Protein AF-A0A7V8ZTM9-F1 (afdb_monomer)

Nearest PDB structures (foldseek):
  4r7s-assembly1_A  TM=4.391E-01  e=1.180E-04  Parabacteroides merdae ATCC 43184
  8qoy-assembly1_A  TM=4.692E-01  e=1.522E-03  Actinobacillus pleuropneumoniae
  7bev-assembly1_A  TM=6.777E-01  e=1.399E-01  Homo sapiens
  8qcb-assembly1_B  TM=3.755E-01  e=2.961E-02  Saccharomyces cerevisiae
  2c0l-assembly1_A  TM=3.534E-01  e=8.860E-02  Homo sapiens

pLDDT: mean 86.23, std 15.86, range [45.47, 98.56]

Foldseek 3Di:
DDDDDPPPVVVVVVVVVVVVVVVVVVVLVVLLVQLVVLQVVLVVCVVVVVLVSSLVSLVVSCVSPNDDLVSLVVSLVSCVSVPLVVSLVSLVVCLVVLSDDLVSLVSNLVSQVVVVQLLSNLVSVVSNCVNDPCSDQCLVVLLVSLVSCVVVVVLVSSLVSLVPRDPVVCVVPLVSVLSNLVSVPVPDQLLVCLVVLVVSCVVVVPPVVSLQSSCVSCVNNVNNVVSVVSCVVCCDDPNVVVVVD

Solvent-accessible surface area (backbone atoms only — not comparable to full-atom values): 13375 Å² total; per-residue (Å²): 143,89,85,84,85,77,66,66,69,64,55,58,60,56,55,57,59,56,60,59,55,56,60,56,56,63,54,51,61,49,47,58,52,49,20,52,51,29,42,53,52,14,51,56,29,41,77,69,69,38,28,61,60,13,36,53,26,38,52,55,16,36,73,67,44,80,63,54,64,71,54,48,50,53,46,38,59,37,24,50,71,50,37,61,71,60,22,46,55,48,40,56,49,31,51,74,72,71,60,51,52,75,66,51,37,55,50,35,32,55,54,25,55,73,68,72,43,36,67,52,27,52,52,37,46,52,54,35,47,73,74,39,75,79,79,63,88,51,48,63,64,42,50,51,27,19,52,51,26,44,77,72,68,36,47,68,62,16,47,59,39,49,74,72,37,52,68,73,68,39,72,77,35,67,71,55,48,53,51,52,49,52,39,44,59,76,71,49,63,40,63,77,43,43,69,55,41,50,57,48,39,70,75,43,79,79,49,61,70,60,41,52,51,36,27,56,23,21,45,73,49,74,40,47,67,60,16,51,62,64,43,48,65,52,74,51,60,76,58,35,67,62,74,76,109

Mean predicted aligned error: 8.52 Å

Radius of gyration: 31.68 Å; Cα contacts (8 Å, |Δi|>4): 225; chains: 1; bounding box: 119×29×70 Å

Sequence (245 aa):
MTANLLRPALRTCLLLVAATGAVASAQSLNVDQRAEALLGLGRVARDRGQWSDAAARFVESERLRPFGVTQREEHFWIVARADRARARTLAASLARDGVASPDVYRQWVALAEATGDPREVVAALDAAEGAVPGLGDWSRTRAAAALDLERAGETRAAMTAWQKVPSTAMATEPAWQASRLRLAVAMSSRAELAAELDRFSERFPTDDAMRMLAVEAWADSGDPRRGMTRLAPLLHGQARAAHLR

Structure (mmCIF, N/CA/C/O backbone):
data_AF-A0A7V8ZTM9-F1
#
_entry.id   AF-A0A7V8ZTM9-F1
#
loop_
_atom_site.group_PDB
_atom_site.id
_atom_site.type_symbol
_atom_site.label_atom_id
_atom_site.label_alt_id
_atom_site.label_comp_id
_atom_site.label_asym_id
_atom_site.label_entity_id
_atom_site.label_seq_id
_atom_site.pdbx_PDB_ins_code
_atom_site.Cartn_x
_atom_site.Cartn_y
_atom_site.Cartn_z
_atom_site.occupancy
_atom_site.B_iso_or_equiv
_atom_site.auth_seq_id
_atom_site.auth_comp_id
_atom_site.auth_asym_id
_atom_site.auth_atom_id
_atom_site.pdbx_PDB_model_num
ATOM 1 N N . MET A 1 1 ? 83.041 4.114 -14.355 1.00 45.47 1 MET A N 1
ATOM 2 C CA . MET A 1 1 ? 82.312 3.869 -15.623 1.00 45.47 1 MET A CA 1
ATOM 3 C C . MET A 1 1 ? 81.189 2.856 -15.3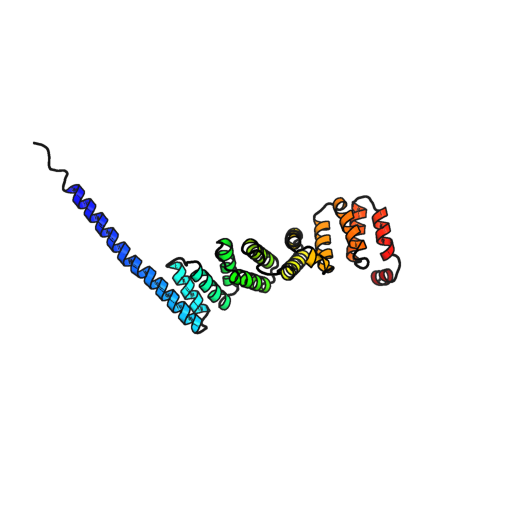89 1.00 45.47 1 MET A C 1
ATOM 5 O O . MET A 1 1 ? 81.275 1.727 -15.845 1.00 45.47 1 MET A O 1
ATOM 9 N N . THR A 1 2 ? 80.140 3.236 -14.656 1.00 52.81 2 THR A N 1
ATOM 10 C CA . THR A 1 2 ? 79.010 2.353 -14.299 1.00 52.81 2 THR A CA 1
ATOM 11 C C . THR A 1 2 ? 77.725 3.177 -14.226 1.00 52.81 2 THR A C 1
ATOM 13 O O . THR A 1 2 ? 77.209 3.476 -13.159 1.00 52.81 2 THR A O 1
ATOM 16 N N . ALA A 1 3 ? 77.223 3.608 -15.380 1.00 54.59 3 ALA A N 1
ATOM 17 C CA . ALA A 1 3 ? 75.905 4.225 -15.502 1.00 54.59 3 ALA A CA 1
ATOM 18 C C . ALA A 1 3 ? 75.454 4.099 -16.960 1.00 54.59 3 ALA A C 1
ATOM 20 O O . ALA A 1 3 ? 76.016 4.808 -17.786 1.00 54.59 3 ALA A O 1
ATOM 21 N N . ASN A 1 4 ? 74.527 3.173 -17.282 1.00 53.81 4 ASN A N 1
ATOM 22 C CA . ASN A 1 4 ? 73.587 3.293 -18.426 1.00 53.81 4 ASN A CA 1
ATOM 23 C C . ASN A 1 4 ? 72.683 2.075 -18.746 1.00 53.81 4 ASN A C 1
ATOM 25 O O . ASN A 1 4 ? 72.040 2.080 -19.791 1.00 53.81 4 ASN A O 1
ATOM 29 N N . LEU A 1 5 ? 72.536 1.054 -17.891 1.00 51.19 5 LEU A N 1
ATOM 30 C CA . LEU A 1 5 ? 71.741 -0.142 -18.259 1.00 51.19 5 LEU A CA 1
ATOM 31 C C . LEU A 1 5 ? 70.293 -0.198 -17.722 1.00 51.19 5 LEU A C 1
ATOM 33 O O . LEU A 1 5 ? 69.570 -1.134 -18.037 1.00 51.19 5 LEU A O 1
ATOM 37 N N . LEU A 1 6 ? 69.813 0.811 -16.983 1.00 50.50 6 LEU A N 1
ATOM 38 C CA . LEU A 1 6 ? 68.477 0.791 -16.345 1.00 50.50 6 LEU A CA 1
ATOM 39 C C . LEU A 1 6 ? 67.341 1.473 -17.138 1.00 50.50 6 LEU A C 1
ATOM 41 O O . LEU A 1 6 ? 66.193 1.456 -16.705 1.00 50.50 6 LEU A O 1
ATOM 45 N N . ARG A 1 7 ? 67.616 2.068 -18.306 1.00 52.22 7 ARG A N 1
ATOM 46 C CA . ARG A 1 7 ? 66.611 2.834 -19.077 1.00 52.22 7 ARG A CA 1
ATOM 47 C C . ARG A 1 7 ? 65.678 2.045 -20.024 1.00 52.22 7 ARG A C 1
ATOM 49 O O . ARG A 1 7 ? 64.583 2.557 -20.257 1.00 52.22 7 ARG A O 1
ATOM 56 N N . PRO A 1 8 ? 66.004 0.854 -20.572 1.00 50.72 8 PRO A N 1
ATOM 57 C CA . PRO A 1 8 ? 65.112 0.212 -21.546 1.00 50.72 8 PRO A CA 1
ATOM 58 C C . PRO A 1 8 ? 63.966 -0.586 -20.901 1.00 50.72 8 PRO A C 1
ATOM 60 O O . PRO A 1 8 ? 62.879 -0.635 -21.468 1.00 50.72 8 PRO A O 1
ATOM 63 N N . ALA A 1 9 ? 64.152 -1.138 -19.696 1.00 49.12 9 ALA A N 1
ATOM 64 C CA . ALA A 1 9 ? 63.132 -1.966 -19.038 1.00 49.12 9 ALA A CA 1
ATOM 65 C C . ALA A 1 9 ? 61.900 -1.163 -18.564 1.00 49.12 9 ALA A C 1
ATOM 67 O O . ALA A 1 9 ? 60.776 -1.654 -18.613 1.00 49.12 9 ALA A O 1
ATOM 68 N N . LEU A 1 10 ? 62.088 0.105 -18.180 1.00 49.03 10 LEU A N 1
ATOM 69 C CA . LEU A 1 10 ? 61.004 0.990 -17.729 1.00 49.03 10 LEU A CA 1
ATOM 70 C C . LEU A 1 10 ? 60.131 1.528 -18.878 1.00 49.03 10 LEU A C 1
ATOM 72 O O . LEU A 1 10 ? 58.964 1.839 -18.659 1.00 49.03 10 LEU A O 1
ATOM 76 N N . ARG A 1 11 ? 60.651 1.597 -20.114 1.00 50.56 11 ARG A N 1
ATOM 77 C CA . ARG A 1 11 ? 59.871 2.025 -21.293 1.00 50.56 11 ARG A CA 1
ATOM 78 C C . ARG A 1 11 ? 58.949 0.927 -21.825 1.00 50.56 11 ARG A C 1
ATOM 80 O O . ARG A 1 11 ? 57.849 1.236 -22.274 1.00 50.56 11 ARG A O 1
ATOM 87 N N . THR A 1 12 ? 59.357 -0.336 -21.733 1.00 49.84 12 THR A N 1
ATOM 88 C CA . THR A 1 12 ? 58.556 -1.463 -22.235 1.00 49.84 12 THR A CA 1
ATOM 89 C C . THR A 1 12 ? 57.341 -1.754 -21.347 1.00 49.84 12 THR A C 1
ATOM 91 O O . THR A 1 12 ? 56.266 -2.034 -21.871 1.00 49.84 12 THR A O 1
ATOM 94 N N . CYS A 1 13 ? 57.444 -1.582 -20.022 1.00 48.81 13 CYS A N 1
ATOM 95 C CA . CYS A 1 13 ? 56.279 -1.699 -19.130 1.00 48.81 13 CYS A CA 1
ATOM 96 C C . CYS A 1 13 ? 55.247 -0.573 -19.326 1.00 48.81 13 CYS A C 1
ATOM 98 O O . CYS A 1 13 ? 54.055 -0.800 -19.140 1.00 48.81 13 CYS A O 1
ATOM 100 N N . LEU A 1 14 ? 55.669 0.625 -19.746 1.00 48.12 14 LEU A N 1
ATOM 101 C CA . LEU A 1 14 ? 54.771 1.774 -19.927 1.00 48.12 14 LEU A CA 1
ATOM 102 C C . LEU A 1 14 ? 53.947 1.693 -21.228 1.00 48.12 14 LEU A C 1
ATOM 104 O O . LEU A 1 14 ? 52.827 2.194 -21.279 1.00 48.12 14 LEU A O 1
ATOM 108 N N . LEU A 1 15 ? 54.454 1.001 -22.254 1.00 50.16 15 LEU A N 1
ATOM 109 C CA . LEU A 1 15 ? 53.723 0.753 -23.505 1.00 50.16 15 LEU A CA 1
ATOM 110 C C . LEU A 1 15 ? 52.672 -0.362 -23.379 1.00 50.16 15 LEU A C 1
ATOM 112 O O . LEU A 1 15 ? 51.645 -0.301 -24.054 1.00 50.16 15 LEU A O 1
ATOM 116 N N . LEU A 1 16 ? 52.872 -1.341 -22.488 1.00 47.78 16 LEU A N 1
ATOM 117 C CA . LEU A 1 16 ? 51.900 -2.424 -22.292 1.00 47.78 16 LEU A CA 1
ATOM 118 C C . LEU A 1 16 ? 50.629 -1.952 -21.558 1.00 47.78 16 LEU A C 1
ATOM 120 O O . LEU A 1 16 ? 49.535 -2.410 -21.873 1.00 47.78 16 LEU A O 1
ATOM 124 N N . VAL A 1 17 ? 50.754 -0.987 -20.638 1.00 52.38 17 VAL A N 1
ATOM 125 C CA . VAL A 1 17 ? 49.611 -0.404 -19.905 1.00 52.38 17 VAL A CA 1
ATOM 126 C C . VAL A 1 17 ? 48.753 0.503 -20.804 1.00 52.38 17 VAL A C 1
ATOM 128 O O . VAL A 1 17 ? 47.536 0.576 -20.634 1.00 52.38 17 VAL A O 1
ATOM 131 N N . ALA A 1 18 ? 49.351 1.146 -21.813 1.00 50.03 18 ALA A N 1
ATOM 132 C CA . ALA A 1 18 ? 48.619 1.994 -22.757 1.00 50.03 18 ALA A CA 1
ATOM 133 C C . ALA A 1 18 ? 47.752 1.187 -23.747 1.00 50.03 18 ALA A C 1
ATOM 135 O O . ALA A 1 18 ? 46.676 1.642 -24.138 1.00 50.03 18 ALA A O 1
ATOM 136 N N . ALA A 1 19 ? 48.170 -0.029 -24.118 1.00 49.72 19 ALA A N 1
ATOM 137 C CA . ALA A 1 19 ? 47.429 -0.875 -25.057 1.00 49.72 19 ALA A CA 1
ATOM 138 C C . ALA A 1 19 ? 46.178 -1.528 -24.433 1.00 49.72 19 ALA A C 1
ATOM 140 O O . ALA A 1 19 ? 45.176 -1.720 -25.121 1.00 49.72 19 ALA A O 1
ATOM 141 N N . THR A 1 20 ? 46.184 -1.811 -23.126 1.00 53.53 20 THR A N 1
ATOM 142 C CA . THR A 1 20 ? 45.006 -2.350 -22.420 1.00 53.53 20 THR A CA 1
ATOM 143 C C . THR A 1 20 ? 43.914 -1.306 -22.174 1.00 53.53 20 THR A C 1
ATOM 145 O O . THR A 1 20 ? 42.740 -1.660 -22.104 1.00 53.53 20 THR A O 1
ATOM 148 N N . GLY A 1 21 ? 44.266 -0.017 -22.098 1.00 52.97 21 GLY A N 1
ATOM 149 C CA . GLY A 1 21 ? 43.289 1.063 -21.921 1.00 52.97 21 GLY A CA 1
ATOM 150 C C . GLY A 1 21 ? 42.394 1.288 -23.146 1.00 52.97 21 GLY A C 1
ATOM 151 O O . GLY A 1 21 ? 41.191 1.478 -23.000 1.00 52.97 21 GLY A O 1
ATOM 152 N N . ALA A 1 22 ? 42.949 1.198 -24.360 1.00 54.94 22 ALA A N 1
ATOM 153 C CA . ALA A 1 22 ? 42.219 1.510 -25.593 1.00 54.94 22 ALA A CA 1
ATOM 154 C C . ALA A 1 22 ? 41.157 0.459 -25.980 1.00 54.94 22 ALA A C 1
ATOM 156 O O . ALA A 1 22 ? 40.124 0.804 -26.554 1.00 54.94 22 ALA A O 1
ATOM 157 N N . VAL A 1 23 ? 41.372 -0.819 -25.644 1.00 56.75 23 VAL A N 1
ATOM 158 C CA . VAL A 1 23 ? 40.419 -1.900 -25.971 1.00 56.75 23 VAL A CA 1
ATOM 159 C C . VAL A 1 23 ? 39.186 -1.856 -25.060 1.00 56.75 23 VAL A C 1
ATOM 161 O O . VAL A 1 23 ? 38.074 -2.113 -25.523 1.00 56.75 23 VAL A O 1
ATOM 164 N N . ALA A 1 24 ? 39.346 -1.450 -23.796 1.00 57.69 24 ALA A N 1
ATOM 165 C CA . ALA A 1 24 ? 38.221 -1.262 -22.881 1.00 57.69 24 ALA A CA 1
ATOM 166 C C . ALA A 1 24 ? 37.294 -0.112 -23.332 1.00 57.69 24 ALA A C 1
ATOM 168 O O . ALA A 1 24 ? 36.072 -0.239 -23.260 1.00 57.69 24 ALA A O 1
ATOM 169 N N . SER A 1 25 ? 37.856 0.977 -23.873 1.00 57.09 25 SER A N 1
ATOM 170 C CA . SER A 1 25 ? 37.087 2.142 -24.341 1.00 57.09 25 SER A CA 1
ATOM 171 C C . SER A 1 25 ? 36.276 1.883 -25.620 1.00 57.09 25 SER A C 1
ATOM 173 O O . SER A 1 25 ? 35.221 2.482 -25.811 1.00 57.09 25 SER A O 1
ATOM 175 N N . ALA A 1 26 ? 36.730 0.984 -26.499 1.00 58.72 26 ALA A N 1
ATOM 176 C CA . ALA A 1 26 ? 35.992 0.639 -27.718 1.00 58.72 26 ALA A CA 1
ATOM 177 C C . ALA A 1 26 ? 34.771 -0.260 -27.439 1.00 58.72 26 ALA A C 1
ATOM 179 O O . ALA A 1 26 ? 33.774 -0.189 -28.156 1.00 58.72 26 ALA A O 1
ATOM 180 N N . GLN A 1 27 ? 34.822 -1.088 -26.389 1.00 61.62 27 GLN A N 1
ATOM 181 C CA . GLN A 1 27 ? 33.696 -1.938 -25.991 1.00 61.62 27 GLN A CA 1
ATOM 182 C C . GLN A 1 27 ? 32.635 -1.175 -25.187 1.00 61.62 27 GLN A C 1
ATOM 184 O O . GLN A 1 27 ? 31.444 -1.425 -25.379 1.00 61.62 27 GLN A O 1
ATOM 189 N N . SER A 1 28 ? 33.030 -0.219 -24.337 1.00 60.59 28 SER A N 1
ATOM 190 C CA . SER A 1 28 ? 32.077 0.575 -23.547 1.00 60.59 28 SER A CA 1
ATOM 191 C C . SER A 1 28 ? 31.190 1.470 -24.418 1.00 60.59 28 SER A C 1
ATOM 193 O O . SER A 1 28 ? 29.989 1.554 -24.173 1.00 60.59 28 SER A O 1
ATOM 195 N N . LEU A 1 29 ? 31.736 2.041 -25.501 1.00 61.94 29 LEU A N 1
ATOM 196 C CA . LEU A 1 29 ? 30.970 2.841 -26.467 1.00 61.94 29 LEU A CA 1
ATOM 197 C C . LEU A 1 29 ? 29.817 2.059 -27.125 1.00 61.94 29 LEU A C 1
ATOM 199 O O . LEU A 1 29 ? 28.824 2.664 -27.519 1.00 61.94 29 LEU A O 1
ATOM 203 N N . ASN A 1 30 ? 29.903 0.726 -27.202 1.00 86.88 30 ASN A N 1
ATOM 204 C CA . ASN A 1 30 ? 28.838 -0.120 -27.751 1.00 86.88 30 ASN A CA 1
ATOM 205 C C . ASN A 1 30 ? 27.719 -0.383 -26.724 1.00 86.88 30 ASN A C 1
ATOM 207 O O . ASN A 1 30 ? 26.541 -0.393 -27.074 1.00 86.88 30 ASN A O 1
ATOM 211 N N . VAL A 1 31 ? 28.059 -0.551 -25.441 1.00 91.44 31 VAL A N 1
ATOM 212 C CA . VAL A 1 31 ? 27.069 -0.869 -24.397 1.00 91.44 31 VAL A CA 1
ATOM 213 C C . VAL A 1 31 ? 26.098 0.290 -24.179 1.00 91.44 31 VAL A C 1
ATOM 215 O O . VAL A 1 31 ? 24.887 0.06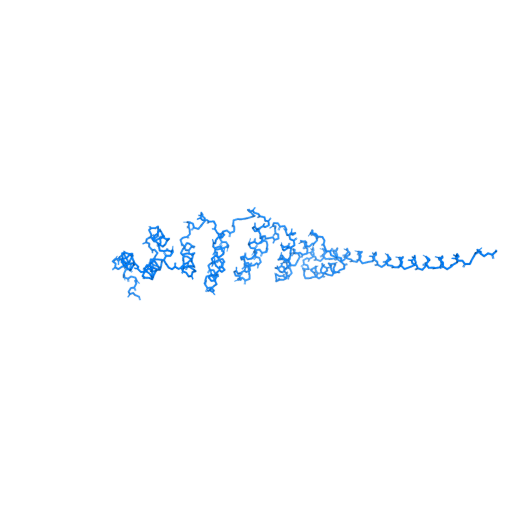3 -24.174 1.00 91.44 31 VAL A O 1
ATOM 218 N N . ASP A 1 32 ? 26.601 1.522 -24.083 1.00 92.00 32 ASP A N 1
ATOM 219 C CA . ASP A 1 32 ? 25.754 2.706 -23.892 1.00 92.00 32 ASP A CA 1
ATOM 220 C C . ASP A 1 32 ? 24.844 2.960 -25.100 1.00 92.00 32 ASP A C 1
ATOM 222 O O . ASP A 1 32 ? 23.646 3.196 -24.942 1.00 92.00 32 ASP A O 1
ATOM 226 N N . GLN A 1 33 ? 25.381 2.835 -26.319 1.00 92.75 33 GLN A N 1
ATOM 227 C CA . GLN A 1 33 ? 24.595 2.951 -27.551 1.00 92.75 33 GLN A CA 1
ATOM 228 C C . GLN A 1 33 ? 23.513 1.872 -27.636 1.00 92.75 33 GLN A C 1
ATOM 230 O O . GLN A 1 33 ? 22.379 2.154 -28.026 1.00 92.75 33 GLN A O 1
ATOM 235 N N . ARG A 1 34 ? 23.835 0.635 -27.240 1.00 94.62 34 ARG A N 1
ATOM 236 C CA . ARG A 1 34 ? 22.872 -0.467 -27.199 1.00 94.62 34 ARG A CA 1
ATOM 237 C C . ARG A 1 34 ? 21.781 -0.223 -26.158 1.00 94.62 34 ARG A C 1
ATOM 239 O O . ARG A 1 34 ? 20.618 -0.487 -26.459 1.00 94.62 34 ARG A O 1
ATOM 246 N N . ALA A 1 35 ? 22.127 0.275 -24.971 1.00 96.12 35 ALA A N 1
ATOM 247 C CA . ALA A 1 35 ? 21.152 0.633 -23.943 1.00 96.12 35 ALA A CA 1
ATOM 248 C C . ALA A 1 35 ? 20.194 1.726 -24.453 1.00 96.12 35 ALA A C 1
ATOM 250 O O . ALA A 1 35 ? 18.981 1.536 -24.428 1.00 96.12 35 ALA A O 1
ATOM 251 N N . GLU A 1 36 ? 20.716 2.814 -25.028 1.00 95.69 36 GLU A N 1
ATOM 252 C CA . GLU A 1 36 ? 19.887 3.879 -25.619 1.00 95.69 36 GLU A CA 1
ATOM 253 C C . GLU A 1 36 ? 18.996 3.374 -26.763 1.00 95.69 36 GLU A C 1
ATOM 255 O O . GLU A 1 36 ? 17.810 3.705 -26.830 1.00 95.69 36 GLU A O 1
ATOM 260 N N . ALA A 1 37 ? 19.524 2.517 -27.641 1.00 95.44 37 ALA A N 1
ATOM 261 C CA . ALA A 1 37 ? 18.737 1.916 -28.714 1.00 95.44 37 ALA A CA 1
ATOM 262 C C . ALA A 1 37 ? 17.595 1.041 -28.168 1.00 95.44 37 ALA A C 1
ATOM 264 O O . ALA A 1 37 ? 16.473 1.099 -28.673 1.00 95.44 37 ALA A O 1
ATOM 265 N N . LEU A 1 38 ? 17.848 0.250 -27.120 1.00 97.38 38 LEU A N 1
ATOM 266 C CA . LEU A 1 38 ? 16.819 -0.553 -26.455 1.00 97.38 38 LEU A CA 1
ATOM 267 C C . LEU A 1 38 ? 15.753 0.321 -25.795 1.00 97.38 38 LEU A C 1
ATOM 269 O O . LEU A 1 38 ? 14.568 0.026 -25.949 1.00 97.38 38 LEU A O 1
ATOM 273 N N . LEU A 1 39 ? 16.154 1.405 -25.130 1.00 98.00 39 LEU A N 1
ATOM 274 C CA . LEU A 1 39 ? 15.235 2.377 -24.542 1.00 98.00 39 LEU A CA 1
ATOM 275 C C . LEU A 1 39 ? 14.332 3.004 -25.616 1.00 98.00 39 LEU A C 1
ATOM 277 O O . LEU A 1 39 ? 13.108 3.027 -25.470 1.00 98.00 39 LEU A O 1
ATOM 281 N N . GLY A 1 40 ? 14.916 3.439 -26.737 1.00 97.38 40 GLY A N 1
ATOM 282 C CA . GLY A 1 40 ? 14.175 3.962 -27.887 1.00 97.38 40 GLY A CA 1
ATOM 283 C C . GLY A 1 40 ? 13.193 2.943 -28.473 1.00 97.38 40 GLY A C 1
ATOM 284 O O . GLY A 1 40 ? 12.027 3.264 -28.700 1.00 97.38 40 GLY A O 1
ATOM 285 N N . LEU A 1 41 ? 13.620 1.689 -28.651 1.00 97.56 41 LEU A N 1
ATOM 286 C CA . LEU A 1 41 ? 12.745 0.610 -29.123 1.00 97.56 41 LEU A CA 1
ATOM 287 C C . LEU A 1 41 ? 11.621 0.296 -28.127 1.00 97.56 41 LEU A C 1
ATOM 289 O O . LEU A 1 41 ? 10.499 0.022 -28.550 1.00 97.56 41 LEU A O 1
ATOM 293 N N . GLY A 1 42 ? 11.891 0.375 -26.822 1.00 97.88 42 GLY A N 1
ATOM 294 C CA . GLY A 1 42 ? 10.876 0.245 -25.779 1.00 97.88 42 GLY A CA 1
ATOM 295 C C . GLY A 1 42 ? 9.803 1.332 -25.874 1.00 97.88 42 GLY A C 1
ATOM 296 O O . GLY A 1 42 ? 8.615 1.025 -25.795 1.00 97.88 42 GLY A O 1
ATOM 297 N N . ARG A 1 43 ? 10.197 2.587 -26.127 1.00 98.38 43 ARG A N 1
ATOM 298 C CA . ARG A 1 43 ? 9.261 3.705 -26.354 1.00 98.38 43 ARG A CA 1
ATOM 299 C C . ARG A 1 43 ? 8.413 3.507 -27.609 1.00 98.38 43 ARG A C 1
ATOM 301 O O . ARG A 1 43 ? 7.203 3.673 -27.547 1.00 98.38 43 ARG A O 1
ATOM 308 N N . VAL A 1 44 ? 9.010 3.055 -28.712 1.00 98.12 44 VAL A N 1
ATOM 309 C CA . VAL A 1 44 ? 8.254 2.726 -29.936 1.00 98.12 44 VAL A CA 1
ATOM 310 C C . VAL A 1 44 ? 7.244 1.598 -29.686 1.00 98.12 44 VAL A C 1
ATOM 312 O O . VAL A 1 44 ? 6.111 1.678 -30.154 1.00 98.12 44 VAL A O 1
ATOM 315 N N . ALA A 1 45 ? 7.619 0.554 -28.937 1.00 97.88 45 ALA A N 1
ATOM 316 C CA . ALA A 1 45 ? 6.699 -0.522 -28.562 1.00 97.88 45 ALA A CA 1
ATOM 317 C C . ALA A 1 45 ? 5.555 -0.010 -27.666 1.00 97.88 45 ALA A C 1
ATOM 319 O O . ALA A 1 45 ? 4.393 -0.349 -27.893 1.00 97.88 45 ALA A O 1
ATOM 320 N N . ARG A 1 46 ? 5.863 0.867 -26.701 1.00 98.25 46 ARG A N 1
ATOM 321 C CA . ARG A 1 46 ? 4.875 1.545 -25.848 1.00 98.25 46 ARG A CA 1
ATOM 322 C C . ARG A 1 46 ? 3.862 2.328 -26.679 1.00 98.25 46 ARG A C 1
ATOM 324 O O . ARG A 1 46 ? 2.663 2.161 -26.483 1.00 98.25 46 ARG A O 1
ATOM 331 N N . ASP A 1 47 ? 4.333 3.140 -27.620 1.00 98.06 47 ASP A N 1
ATOM 332 C CA . ASP A 1 47 ? 3.475 3.984 -28.457 1.00 98.06 47 ASP A CA 1
ATOM 333 C C . ASP A 1 47 ? 2.568 3.145 -29.382 1.00 98.06 47 ASP A C 1
ATOM 335 O O . ASP A 1 47 ? 1.497 3.591 -29.786 1.00 98.06 47 ASP A O 1
ATOM 339 N N . ARG A 1 48 ? 2.951 1.889 -29.656 1.00 98.06 48 ARG A N 1
ATOM 340 C CA . ARG A 1 48 ? 2.130 0.881 -30.352 1.00 98.06 48 ARG A CA 1
ATOM 341 C C . ARG A 1 48 ?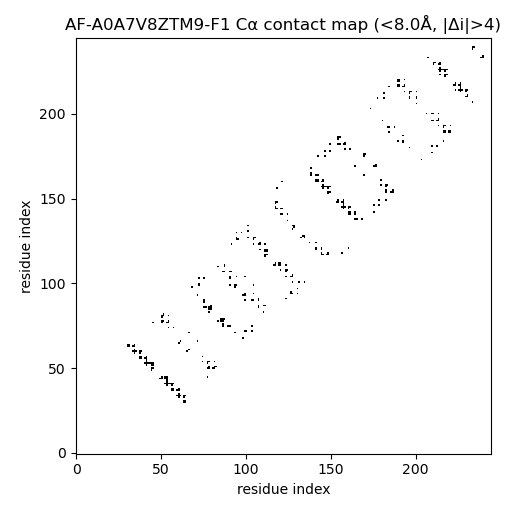 1.203 0.080 -29.427 1.00 98.06 48 ARG A C 1
ATOM 343 O O . ARG A 1 48 ? 0.520 -0.825 -29.898 1.00 98.06 48 ARG A O 1
ATOM 350 N N . GLY A 1 49 ? 1.195 0.355 -28.123 1.00 97.88 49 GLY A N 1
ATOM 351 C CA . GLY A 1 49 ? 0.423 -0.391 -27.124 1.00 97.88 49 GLY A CA 1
ATOM 352 C C . GLY A 1 49 ? 0.969 -1.789 -26.809 1.00 97.88 49 GLY A C 1
ATOM 353 O O . GLY A 1 49 ? 0.284 -2.587 -26.172 1.00 97.88 49 GLY A O 1
ATOM 354 N N . GLN A 1 50 ? 2.195 -2.108 -27.231 1.00 98.25 50 GLN A N 1
ATOM 355 C CA . GLN A 1 50 ? 2.854 -3.396 -26.992 1.00 98.25 50 GLN A CA 1
ATOM 356 C C . GLN A 1 50 ? 3.554 -3.380 -25.625 1.00 98.25 50 GLN A C 1
ATOM 358 O O . GLN A 1 50 ? 4.781 -3.366 -25.526 1.00 98.25 50 GLN A O 1
ATOM 363 N N . TRP A 1 51 ? 2.765 -3.330 -24.548 1.00 98.25 51 TRP A N 1
ATOM 364 C CA . TRP A 1 51 ? 3.264 -3.068 -23.190 1.00 98.25 51 TRP A CA 1
ATOM 365 C C . TRP A 1 51 ? 4.265 -4.114 -22.684 1.00 98.25 51 TRP A C 1
ATOM 367 O O . TRP A 1 51 ? 5.276 -3.747 -22.087 1.00 98.25 51 TRP A O 1
ATOM 377 N N . SER A 1 52 ? 4.028 -5.401 -22.948 1.00 98.19 52 SER A N 1
ATOM 378 C CA . SER A 1 52 ? 4.940 -6.481 -22.543 1.00 98.19 52 SER A CA 1
ATOM 379 C C . SER A 1 52 ? 6.296 -6.386 -23.251 1.00 98.19 52 SER A C 1
ATOM 381 O O . SER A 1 52 ? 7.335 -6.517 -22.603 1.00 98.19 52 SER A O 1
ATOM 383 N N . ASP A 1 53 ? 6.297 -6.081 -24.552 1.00 97.81 53 ASP A N 1
ATOM 384 C CA . ASP A 1 53 ? 7.527 -5.895 -25.330 1.00 97.81 53 ASP A CA 1
ATOM 385 C C . ASP A 1 53 ? 8.286 -4.649 -24.872 1.00 97.81 53 ASP A C 1
ATOM 387 O O . ASP A 1 53 ? 9.503 -4.695 -24.677 1.00 97.81 53 ASP A O 1
ATOM 391 N N . ALA A 1 54 ? 7.571 -3.543 -24.643 1.00 98.50 54 ALA A N 1
ATOM 392 C CA . ALA A 1 54 ? 8.147 -2.323 -24.095 1.00 98.50 54 ALA A CA 1
ATOM 393 C C . ALA A 1 54 ? 8.839 -2.596 -22.750 1.00 98.50 54 ALA A C 1
ATOM 395 O O . ALA A 1 54 ? 10.007 -2.243 -22.582 1.00 98.50 54 ALA A O 1
ATOM 396 N N . ALA A 1 55 ? 8.165 -3.298 -21.831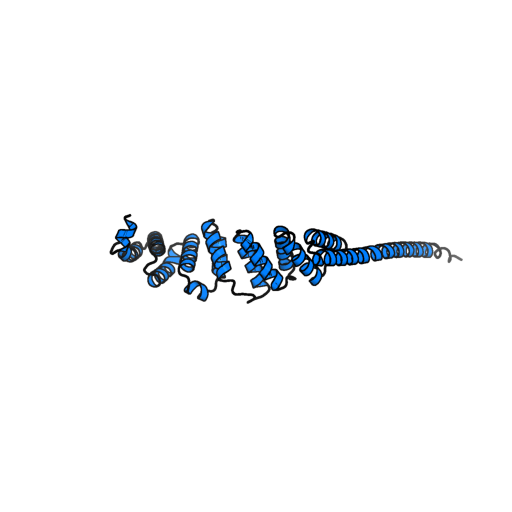 1.00 98.31 55 ALA A N 1
ATOM 397 C CA . ALA A 1 55 ? 8.730 -3.670 -20.537 1.00 98.31 55 ALA A CA 1
ATOM 398 C C . ALA A 1 55 ? 10.006 -4.511 -20.699 1.00 98.31 55 ALA A C 1
ATOM 400 O O . ALA A 1 55 ? 11.026 -4.202 -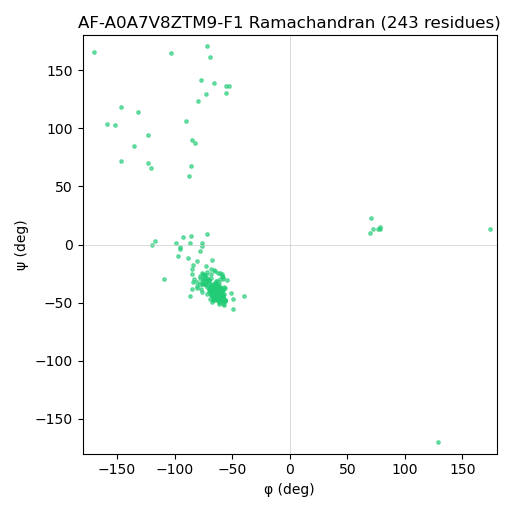20.088 1.00 98.31 55 ALA A O 1
ATOM 401 N N . ALA A 1 56 ? 9.997 -5.528 -21.568 1.00 98.12 56 ALA A N 1
ATOM 402 C CA . ALA A 1 56 ? 11.175 -6.361 -21.816 1.00 98.12 56 ALA A CA 1
ATOM 403 C C . ALA A 1 56 ? 12.383 -5.545 -22.314 1.00 98.12 56 ALA A C 1
ATOM 405 O O . ALA A 1 56 ? 13.514 -5.782 -21.884 1.00 98.12 56 ALA A O 1
ATOM 406 N N . ARG A 1 57 ? 12.158 -4.550 -23.183 1.00 98.31 57 ARG A N 1
ATOM 407 C CA . ARG A 1 57 ? 13.227 -3.668 -23.682 1.00 98.31 57 ARG A CA 1
ATOM 408 C C . ARG A 1 57 ? 13.770 -2.723 -22.616 1.00 98.31 57 ARG A C 1
ATOM 410 O O . ARG A 1 57 ? 14.984 -2.538 -22.564 1.00 98.31 57 ARG A O 1
ATOM 417 N N . PHE A 1 58 ? 12.913 -2.174 -21.757 1.00 98.19 58 PHE A N 1
ATOM 418 C CA . PHE A 1 58 ? 13.356 -1.348 -20.629 1.00 98.19 58 PHE A CA 1
ATOM 419 C C . PHE A 1 58 ? 14.208 -2.154 -19.646 1.00 98.19 58 PHE A C 1
ATOM 421 O O . PHE A 1 58 ? 15.278 -1.698 -19.262 1.00 98.19 58 PHE A O 1
ATOM 428 N N . VAL A 1 59 ? 13.803 -3.382 -19.321 1.00 97.88 59 VAL A N 1
ATOM 429 C CA . VAL A 1 59 ? 14.562 -4.278 -18.432 1.00 97.88 59 VAL A CA 1
ATOM 430 C C . VAL A 1 59 ? 15.943 -4.597 -18.993 1.00 97.88 59 VAL A C 1
ATOM 432 O O . VAL A 1 59 ? 16.936 -4.525 -18.272 1.00 97.88 59 VAL A O 1
ATOM 435 N N . GLU A 1 60 ? 16.025 -4.937 -20.280 1.00 97.56 60 GLU A N 1
ATOM 436 C CA . GLU A 1 60 ? 17.316 -5.215 -20.911 1.00 97.56 60 GLU A CA 1
ATOM 437 C C . GLU A 1 60 ? 18.190 -3.955 -20.978 1.00 97.56 60 GLU A C 1
ATOM 439 O O . GLU A 1 60 ? 19.394 -4.035 -20.750 1.00 97.56 60 GLU A O 1
ATOM 444 N N . SER A 1 61 ? 17.601 -2.782 -21.234 1.00 97.94 61 SER A N 1
ATOM 445 C CA . SER A 1 61 ? 18.336 -1.516 -21.196 1.00 97.94 61 SER A CA 1
ATOM 446 C C . SER A 1 61 ? 18.870 -1.201 -19.795 1.00 97.94 61 SER A C 1
ATOM 448 O O . SER A 1 61 ? 20.029 -0.811 -19.682 1.00 97.94 61 SER A O 1
ATOM 450 N N . GLU A 1 62 ? 18.061 -1.374 -18.747 1.00 97.75 62 GLU A N 1
ATOM 451 C CA . GLU A 1 62 ? 18.450 -1.135 -17.348 1.00 97.75 62 GLU A CA 1
ATOM 452 C C . GLU A 1 62 ? 19.583 -2.071 -16.911 1.00 97.75 62 GLU A C 1
ATOM 454 O O . GLU A 1 62 ? 20.493 -1.668 -16.188 1.00 97.75 62 GLU A O 1
ATOM 459 N N . ARG A 1 63 ? 19.566 -3.318 -17.404 1.00 97.50 63 ARG A N 1
ATOM 460 C CA . ARG A 1 63 ? 20.623 -4.310 -17.165 1.00 97.50 63 ARG A CA 1
ATOM 461 C C . ARG A 1 63 ? 21.966 -3.895 -17.764 1.00 97.50 63 ARG A C 1
ATOM 463 O O . ARG A 1 63 ? 23.002 -4.197 -17.180 1.00 97.50 63 ARG A O 1
ATOM 470 N N . LEU A 1 64 ? 21.954 -3.250 -18.932 1.00 96.31 64 LEU A N 1
ATOM 471 C CA . LEU A 1 64 ? 23.171 -2.754 -19.581 1.00 96.31 64 LEU A CA 1
ATOM 472 C C . LEU A 1 64 ? 23.677 -1.466 -18.935 1.00 96.31 64 LEU A C 1
ATOM 474 O O . LEU A 1 64 ? 24.884 -1.280 -18.802 1.00 96.31 64 LEU A O 1
ATOM 478 N N . ARG A 1 65 ? 22.755 -0.588 -18.539 1.00 96.38 65 ARG A N 1
ATOM 479 C CA . ARG A 1 65 ? 23.066 0.691 -17.916 1.00 96.38 65 ARG A CA 1
ATOM 480 C C . ARG A 1 65 ? 21.978 1.042 -16.900 1.00 96.38 65 ARG A C 1
ATOM 482 O O . ARG A 1 65 ? 20.836 1.254 -17.318 1.00 96.38 65 ARG A O 1
ATOM 489 N N . PRO A 1 66 ? 22.321 1.177 -15.604 1.00 97.00 66 PRO A N 1
ATOM 490 C CA . PRO A 1 66 ? 21.361 1.563 -14.581 1.00 97.00 66 PRO A CA 1
ATOM 491 C C . PRO A 1 66 ? 20.623 2.848 -14.952 1.00 97.00 66 PRO A C 1
ATOM 493 O O . PRO A 1 66 ? 21.218 3.814 -15.435 1.00 97.00 66 PRO A O 1
ATOM 496 N N . PHE A 1 67 ? 19.316 2.850 -14.727 1.00 98.00 67 PHE A N 1
ATOM 497 C CA . PHE A 1 67 ? 18.468 3.986 -15.046 1.00 98.00 67 PHE A CA 1
ATOM 498 C C . PHE A 1 67 ? 18.598 5.118 -14.028 1.00 98.00 67 PHE A C 1
ATOM 500 O O . PHE A 1 67 ? 18.644 4.897 -12.817 1.00 98.00 67 PHE A O 1
ATOM 507 N N . GLY A 1 68 ? 18.572 6.353 -14.537 1.00 97.19 68 GLY A N 1
ATOM 508 C CA . GLY A 1 68 ? 18.308 7.534 -13.716 1.00 97.19 68 GLY A CA 1
ATOM 509 C C . GLY A 1 68 ? 16.838 7.604 -13.284 1.00 97.19 68 GLY A C 1
ATOM 510 O O . GLY A 1 68 ? 15.998 6.861 -13.790 1.00 97.19 68 GLY A O 1
ATOM 511 N N . VAL A 1 69 ? 16.507 8.536 -12.384 1.00 96.88 69 VAL A N 1
ATOM 512 C CA . VAL A 1 69 ? 15.161 8.673 -11.787 1.00 96.88 69 VAL A CA 1
ATOM 513 C C . VAL A 1 69 ? 14.051 8.683 -12.845 1.00 96.88 69 VAL A C 1
ATOM 515 O O . VAL A 1 69 ? 13.192 7.808 -12.836 1.00 96.88 69 VAL A O 1
ATOM 518 N N . THR A 1 70 ? 14.129 9.585 -13.829 1.00 97.69 70 THR A N 1
ATOM 519 C CA . THR A 1 70 ? 13.114 9.720 -14.890 1.00 97.69 70 THR A CA 1
ATOM 520 C C . THR A 1 70 ? 12.909 8.434 -15.694 1.00 97.69 70 THR A C 1
ATOM 522 O O . THR A 1 70 ? 11.783 8.082 -16.033 1.00 97.69 70 THR A O 1
ATOM 525 N N . GLN A 1 71 ? 13.987 7.703 -15.991 1.00 98.19 71 GLN A N 1
ATOM 526 C CA . GLN A 1 71 ? 13.908 6.447 -16.740 1.00 98.19 71 GLN A CA 1
ATOM 527 C C . GLN A 1 71 ? 13.291 5.326 -15.898 1.00 98.19 71 GLN A C 1
ATOM 529 O O . GLN A 1 71 ? 12.529 4.523 -16.433 1.00 98.19 71 GLN A O 1
ATOM 534 N N . ARG A 1 72 ? 13.568 5.274 -14.587 1.00 98.25 72 ARG A N 1
ATOM 535 C CA . ARG A 1 72 ? 12.940 4.286 -13.698 1.00 98.25 72 ARG A CA 1
ATOM 536 C C . ARG A 1 72 ? 11.444 4.549 -13.515 1.00 98.25 72 ARG A C 1
ATOM 538 O O . ARG A 1 72 ? 10.668 3.600 -13.454 1.00 98.25 72 ARG A O 1
ATOM 545 N N . GLU A 1 73 ? 11.020 5.810 -13.484 1.00 98.06 73 GLU A N 1
ATOM 546 C CA . GLU A 1 73 ? 9.593 6.152 -13.474 1.00 98.06 73 GLU A CA 1
ATOM 547 C C . GLU A 1 73 ? 8.907 5.811 -14.798 1.00 98.06 73 GLU A C 1
ATOM 549 O O . GLU A 1 73 ? 7.828 5.221 -14.802 1.00 98.06 73 GLU A O 1
ATOM 554 N N . GLU A 1 74 ? 9.542 6.110 -15.936 1.00 98.38 74 GLU A N 1
ATOM 555 C CA . GLU A 1 74 ? 9.037 5.688 -17.247 1.00 98.38 74 GLU A CA 1
ATOM 556 C C . GLU A 1 74 ? 8.902 4.156 -17.315 1.00 98.38 74 GLU A C 1
ATOM 558 O O . GLU A 1 74 ? 7.865 3.640 -17.744 1.00 98.38 74 GLU A O 1
ATOM 563 N N . HIS A 1 75 ? 9.906 3.427 -16.813 1.00 98.44 75 HIS A N 1
ATOM 564 C CA . HIS A 1 75 ? 9.864 1.972 -16.679 1.00 98.44 75 HIS A CA 1
ATOM 565 C C . HIS A 1 75 ? 8.674 1.526 -15.816 1.00 98.44 75 HIS A C 1
ATOM 567 O O . HIS A 1 75 ? 7.934 0.625 -16.217 1.00 98.44 75 HIS A O 1
ATOM 573 N N . PHE A 1 76 ? 8.433 2.182 -14.676 1.00 98.56 76 PHE A N 1
ATOM 574 C CA . PHE A 1 76 ? 7.287 1.896 -13.815 1.00 98.56 76 PHE A CA 1
ATOM 575 C C . PHE A 1 76 ? 5.955 2.028 -14.551 1.00 98.56 76 PHE A C 1
ATOM 577 O O . PHE A 1 76 ? 5.153 1.096 -14.502 1.00 98.56 76 PHE A O 1
ATOM 584 N N . TRP A 1 77 ? 5.724 3.120 -15.281 1.00 98.56 77 TRP A N 1
ATOM 585 C CA . TRP A 1 77 ? 4.459 3.318 -15.994 1.00 98.56 77 TRP A CA 1
ATOM 586 C C . TRP A 1 77 ? 4.232 2.294 -17.108 1.00 98.56 77 TRP A C 1
ATOM 588 O O . TRP A 1 77 ? 3.097 1.868 -17.334 1.00 98.56 77 TRP A O 1
ATOM 598 N N . ILE A 1 78 ? 5.303 1.852 -17.772 1.00 98.44 78 ILE A N 1
ATOM 599 C CA . ILE A 1 78 ? 5.237 0.773 -18.765 1.00 98.44 78 ILE A CA 1
ATOM 600 C C . ILE A 1 78 ? 4.875 -0.553 -18.087 1.00 98.44 78 ILE A C 1
ATOM 602 O O . ILE A 1 78 ? 3.951 -1.242 -18.526 1.00 98.44 78 ILE A O 1
ATOM 606 N N . VAL A 1 79 ? 5.547 -0.892 -16.984 1.00 98.44 79 VAL A N 1
ATOM 607 C CA . VAL A 1 79 ? 5.281 -2.127 -16.236 1.00 98.44 79 VAL A CA 1
ATOM 608 C C . VAL A 1 79 ? 3.882 -2.108 -15.618 1.00 98.44 79 VAL A C 1
ATOM 610 O O . VAL A 1 79 ? 3.196 -3.117 -15.687 1.00 98.44 79 VAL A O 1
ATOM 613 N N . ALA A 1 80 ? 3.388 -0.975 -15.115 1.00 98.12 80 ALA A N 1
ATOM 614 C CA . ALA A 1 80 ? 2.034 -0.842 -14.565 1.00 98.12 80 ALA A CA 1
ATOM 615 C C . ALA A 1 80 ? 0.926 -1.204 -15.566 1.00 98.12 80 ALA A C 1
ATOM 617 O O . ALA A 1 80 ? -0.137 -1.685 -15.165 1.00 98.12 80 ALA A O 1
ATOM 618 N N . ARG A 1 81 ? 1.176 -1.004 -16.865 1.00 98.06 81 ARG A N 1
ATOM 619 C CA . ARG A 1 81 ? 0.266 -1.403 -17.947 1.00 98.06 81 ARG A CA 1
ATOM 620 C C . ARG A 1 81 ? 0.434 -2.865 -18.362 1.00 98.06 81 ARG A C 1
ATOM 622 O O . ARG A 1 81 ? -0.551 -3.476 -18.762 1.00 98.06 81 ARG A O 1
ATOM 629 N N . ALA A 1 82 ? 1.648 -3.406 -18.280 1.00 98.00 82 ALA A N 1
ATOM 630 C CA . ALA A 1 82 ? 1.966 -4.765 -18.719 1.00 98.00 82 ALA A CA 1
ATOM 631 C C . ALA A 1 82 ? 1.715 -5.837 -17.642 1.00 98.00 82 ALA A C 1
ATOM 633 O O . ALA A 1 82 ? 1.184 -6.903 -17.938 1.00 98.00 82 ALA A O 1
ATOM 634 N N . ASP A 1 83 ? 2.127 -5.564 -16.404 1.00 98.19 83 ASP A N 1
ATOM 635 C CA . ASP A 1 83 ? 2.181 -6.505 -15.287 1.00 98.19 83 ASP A CA 1
ATOM 636 C C . ASP A 1 83 ? 2.023 -5.757 -13.953 1.00 98.19 83 ASP A C 1
ATOM 638 O O . ASP A 1 83 ? 2.952 -5.137 -13.423 1.00 98.19 83 ASP A O 1
ATOM 642 N N . ARG A 1 84 ? 0.822 -5.850 -13.373 1.00 97.88 84 ARG A N 1
ATOM 643 C CA . ARG A 1 84 ? 0.488 -5.183 -12.107 1.00 97.88 84 ARG A CA 1
ATOM 644 C C . ARG A 1 84 ? 1.298 -5.701 -10.921 1.00 97.88 84 ARG A C 1
ATOM 646 O O . ARG A 1 84 ? 1.584 -4.925 -10.014 1.00 97.88 84 ARG A O 1
ATOM 653 N N . ALA A 1 85 ? 1.652 -6.986 -10.886 1.00 97.75 85 ALA A N 1
ATOM 654 C CA . ALA A 1 85 ? 2.412 -7.546 -9.771 1.00 97.75 85 ALA A CA 1
ATOM 655 C C . ALA A 1 85 ? 3.836 -6.987 -9.768 1.00 97.75 85 ALA A C 1
ATOM 657 O O . ALA A 1 85 ? 4.300 -6.466 -8.754 1.00 97.75 85 ALA A O 1
ATOM 658 N N . ARG A 1 86 ? 4.484 -6.990 -10.935 1.00 97.81 86 ARG A N 1
ATOM 659 C CA . ARG A 1 86 ? 5.817 -6.410 -11.094 1.00 97.81 86 ARG A CA 1
ATOM 660 C C . ARG A 1 86 ? 5.829 -4.898 -10.861 1.00 97.81 86 ARG A C 1
ATOM 662 O O . ARG A 1 86 ? 6.784 -4.381 -10.283 1.00 97.81 86 ARG A O 1
ATOM 669 N N . ALA A 1 87 ? 4.771 -4.193 -11.260 1.00 98.38 87 ALA A N 1
ATOM 670 C CA . ALA A 1 87 ? 4.645 -2.756 -11.031 1.00 98.38 87 ALA A CA 1
ATOM 671 C C . ALA A 1 87 ? 4.640 -2.401 -9.541 1.00 98.38 87 ALA A C 1
ATOM 673 O O . ALA A 1 87 ? 5.299 -1.443 -9.150 1.00 98.38 87 ALA A O 1
ATOM 674 N N . ARG A 1 88 ? 3.966 -3.200 -8.700 1.00 97.94 88 ARG A N 1
ATOM 675 C CA . ARG A 1 88 ? 3.985 -3.029 -7.236 1.00 97.94 88 ARG A CA 1
ATOM 676 C C . ARG A 1 88 ? 5.391 -3.185 -6.671 1.00 97.94 88 ARG A C 1
ATOM 678 O O . ARG A 1 88 ? 5.842 -2.330 -5.915 1.00 97.94 88 ARG A O 1
ATOM 685 N N . THR A 1 89 ? 6.118 -4.224 -7.088 1.00 98.12 89 THR A N 1
ATOM 686 C CA . THR A 1 89 ? 7.518 -4.419 -6.677 1.00 98.12 89 THR A CA 1
ATOM 687 C C . THR A 1 89 ? 8.396 -3.234 -7.082 1.00 98.12 89 THR A C 1
ATOM 689 O O . THR A 1 89 ? 9.206 -2.767 -6.282 1.00 98.12 89 THR A O 1
ATOM 692 N N . LEU A 1 90 ? 8.221 -2.723 -8.304 1.00 98.06 90 LEU A N 1
ATOM 693 C CA . LEU A 1 90 ? 8.987 -1.584 -8.800 1.00 98.06 90 LEU A CA 1
ATOM 694 C C . LEU A 1 90 ? 8.631 -0.285 -8.059 1.00 98.06 90 LEU A C 1
ATOM 696 O O . LEU A 1 90 ? 9.541 0.428 -7.650 1.00 98.06 90 LEU A O 1
ATOM 700 N N . ALA A 1 91 ? 7.349 -0.014 -7.797 1.00 98.38 91 ALA A N 1
ATOM 701 C CA . ALA A 1 91 ? 6.929 1.135 -6.994 1.00 98.38 91 ALA A CA 1
ATOM 702 C C . ALA A 1 91 ? 7.504 1.095 -5.574 1.00 98.38 91 ALA A C 1
ATOM 704 O O . ALA A 1 91 ? 8.062 2.087 -5.110 1.00 98.38 91 ALA A O 1
ATOM 705 N N . ALA A 1 92 ? 7.443 -0.064 -4.913 1.00 98.19 92 ALA A N 1
ATOM 706 C CA . ALA A 1 92 ? 8.027 -0.249 -3.588 1.00 98.19 92 ALA A CA 1
ATOM 707 C C . ALA A 1 92 ? 9.549 -0.019 -3.591 1.00 98.19 92 ALA A C 1
ATOM 709 O O . ALA A 1 92 ? 10.092 0.540 -2.637 1.00 98.19 92 ALA A O 1
ATOM 710 N N . SER A 1 93 ? 10.247 -0.417 -4.663 1.00 97.75 93 SER A N 1
ATOM 711 C CA . SER A 1 93 ? 11.672 -0.114 -4.837 1.00 97.75 93 SER A CA 1
ATOM 712 C C . SER A 1 93 ? 11.919 1.384 -5.018 1.00 97.75 93 SER A C 1
ATOM 714 O O . SER A 1 93 ? 12.789 1.922 -4.344 1.00 97.75 93 SER A O 1
ATOM 716 N N . LEU A 1 94 ? 11.156 2.063 -5.881 1.00 97.94 94 LEU A N 1
ATOM 717 C CA . LEU A 1 94 ? 11.286 3.510 -6.102 1.00 97.94 94 LEU A CA 1
ATOM 718 C C . LEU A 1 94 ? 11.039 4.305 -4.816 1.00 97.94 94 LEU A C 1
ATOM 720 O O . LEU A 1 94 ? 11.769 5.249 -4.520 1.00 97.94 94 LEU A O 1
ATOM 724 N N . ALA A 1 95 ? 10.034 3.896 -4.041 1.00 97.81 95 ALA A N 1
ATOM 725 C CA . ALA A 1 95 ? 9.712 4.501 -2.759 1.00 97.81 95 ALA A CA 1
ATOM 726 C C . ALA A 1 95 ? 10.826 4.303 -1.726 1.00 97.81 95 ALA A C 1
ATOM 728 O O . ALA A 1 95 ? 11.194 5.251 -1.038 1.00 97.81 95 ALA A O 1
ATOM 729 N N . ARG A 1 96 ? 11.386 3.089 -1.632 1.00 97.81 96 ARG A N 1
ATOM 730 C CA . ARG A 1 96 ? 12.505 2.783 -0.726 1.00 97.81 96 ARG A CA 1
ATOM 731 C C . ARG A 1 96 ? 13.753 3.595 -1.058 1.00 97.81 96 ARG A C 1
ATOM 733 O O . ARG A 1 96 ? 14.443 4.042 -0.150 1.00 97.81 96 ARG A O 1
ATOM 740 N N . ASP A 1 97 ? 14.014 3.787 -2.345 1.00 97.25 97 ASP A N 1
ATOM 741 C CA . ASP A 1 97 ? 15.156 4.557 -2.832 1.00 97.25 97 ASP A CA 1
ATOM 742 C C . ASP A 1 97 ? 14.925 6.080 -2.722 1.00 97.25 97 ASP A C 1
ATOM 744 O O . ASP A 1 97 ? 15.834 6.856 -3.002 1.00 97.25 97 ASP A O 1
ATOM 748 N N . GLY A 1 98 ? 13.722 6.522 -2.325 1.00 96.75 98 GLY A N 1
ATOM 749 C CA . GLY A 1 98 ? 13.371 7.938 -2.177 1.00 96.75 98 GLY A CA 1
ATOM 750 C C . GLY A 1 98 ? 13.253 8.694 -3.503 1.00 96.75 98 GLY A C 1
ATOM 751 O O . GLY A 1 98 ? 13.415 9.911 -3.529 1.00 96.75 98 GLY A O 1
ATOM 752 N N . VAL A 1 99 ? 13.004 7.984 -4.608 1.00 97.56 99 VAL A N 1
ATOM 753 C CA . VAL A 1 99 ? 12.972 8.555 -5.969 1.00 97.56 99 VAL A CA 1
ATOM 754 C C . VAL A 1 99 ? 11.604 8.454 -6.646 1.00 97.56 99 VAL A C 1
ATOM 756 O O . VAL A 1 99 ? 11.476 8.820 -7.810 1.00 97.56 99 VAL A O 1
ATOM 759 N N . ALA A 1 100 ? 10.587 7.937 -5.953 1.00 97.88 100 ALA A N 1
ATOM 760 C CA . ALA A 1 100 ? 9.221 7.894 -6.464 1.00 97.88 100 ALA A CA 1
ATOM 761 C C . ALA A 1 100 ? 8.584 9.293 -6.459 1.00 97.88 100 ALA A C 1
ATOM 763 O O . ALA A 1 100 ? 8.562 9.973 -5.432 1.00 97.88 100 ALA A O 1
ATOM 764 N N . SER A 1 101 ? 8.005 9.706 -7.583 1.00 98.12 101 SER A N 1
ATOM 765 C CA . SER A 1 101 ? 7.146 10.889 -7.640 1.00 98.12 101 SER A CA 1
ATOM 766 C C . SER A 1 101 ? 5.810 10.684 -6.911 1.00 98.12 101 SER A C 1
ATOM 768 O O . SER A 1 101 ? 5.345 9.552 -6.725 1.00 98.12 101 SER A O 1
ATOM 770 N N . PRO A 1 102 ? 5.128 11.792 -6.561 1.00 98.25 102 PRO A N 1
ATOM 771 C CA . PRO A 1 102 ? 3.730 11.809 -6.131 1.00 98.25 102 PRO A CA 1
ATOM 772 C C . PRO A 1 102 ? 2.793 10.859 -6.896 1.00 98.25 102 PRO A C 1
ATOM 774 O O . PRO A 1 102 ? 1.997 10.149 -6.281 1.00 98.25 102 PRO A O 1
ATOM 777 N N . ASP A 1 103 ? 2.891 10.809 -8.225 1.00 98.19 103 ASP A N 1
ATOM 778 C CA . ASP A 1 103 ? 1.989 10.001 -9.050 1.00 98.19 103 ASP A CA 1
ATOM 779 C C . ASP A 1 103 ? 2.300 8.503 -8.959 1.00 98.19 103 ASP A C 1
ATOM 781 O O . ASP A 1 103 ? 1.377 7.686 -8.937 1.00 98.19 103 ASP A O 1
ATOM 785 N N . VAL A 1 104 ? 3.580 8.133 -8.814 1.00 98.31 104 VAL A N 1
ATOM 786 C CA . VAL A 1 104 ? 3.985 6.745 -8.539 1.00 98.31 104 VAL A CA 1
ATOM 787 C C . VAL A 1 104 ? 3.408 6.281 -7.203 1.00 98.31 104 VAL A C 1
ATOM 789 O O . VAL A 1 104 ? 2.875 5.176 -7.133 1.00 98.31 104 VAL A O 1
ATOM 792 N N . TYR A 1 105 ? 3.435 7.121 -6.162 1.00 98.50 105 TYR A N 1
ATOM 793 C CA . TYR A 1 105 ? 2.826 6.790 -4.869 1.00 98.50 105 TYR A CA 1
ATOM 794 C C . TYR A 1 105 ? 1.314 6.583 -4.967 1.00 98.50 105 TYR A C 1
ATOM 796 O O . TYR A 1 105 ? 0.811 5.569 -4.483 1.00 98.50 105 TYR A O 1
ATOM 804 N N . ARG A 1 106 ? 0.582 7.490 -5.632 1.00 98.12 106 ARG A N 1
ATOM 805 C CA . ARG A 1 106 ? -0.868 7.320 -5.849 1.00 98.12 106 ARG A CA 1
ATOM 806 C C . ARG A 1 106 ? -1.167 6.017 -6.586 1.00 98.12 106 ARG A C 1
ATOM 808 O O . ARG A 1 106 ? -2.055 5.268 -6.185 1.00 98.12 106 ARG A O 1
ATOM 815 N N . GLN A 1 107 ? -0.410 5.732 -7.645 1.00 98.19 107 GLN A N 1
ATOM 816 C CA . GLN A 1 107 ? -0.595 4.514 -8.422 1.00 98.19 107 GLN A CA 1
ATOM 817 C C . GLN A 1 107 ? -0.229 3.261 -7.621 1.00 98.19 107 GLN A C 1
ATOM 819 O O . GLN A 1 107 ? -0.888 2.235 -7.775 1.00 98.19 107 GLN A O 1
ATOM 824 N N . TRP A 1 108 ? 0.792 3.316 -6.766 1.00 98.44 108 TRP A N 1
ATOM 825 C CA . TRP A 1 108 ? 1.151 2.200 -5.897 1.00 98.44 108 TRP A CA 1
ATOM 826 C C . TRP A 1 108 ? 0.039 1.883 -4.901 1.00 98.44 108 TRP A C 1
ATOM 828 O O . TRP A 1 108 ? -0.341 0.720 -4.794 1.00 98.44 108 TRP A O 1
ATOM 838 N N . VAL A 1 109 ? -0.535 2.899 -4.247 1.00 98.31 109 VAL A N 1
ATOM 839 C CA . VAL A 1 109 ? -1.691 2.721 -3.354 1.00 98.31 109 VAL A CA 1
ATOM 840 C C . VAL A 1 109 ? -2.846 2.056 -4.105 1.00 98.31 109 VAL A C 1
ATOM 842 O O . VAL A 1 109 ? -3.342 1.031 -3.652 1.00 98.31 109 VAL A O 1
ATOM 845 N N . ALA A 1 110 ? -3.190 2.539 -5.303 1.00 98.06 110 ALA A N 1
ATOM 846 C CA . ALA A 1 110 ? -4.250 1.937 -6.116 1.00 98.06 110 ALA A CA 1
ATOM 847 C C . ALA A 1 110 ? -3.947 0.481 -6.528 1.00 98.06 110 ALA A C 1
ATOM 849 O O . ALA A 1 110 ? -4.836 -0.371 -6.564 1.00 98.06 110 ALA A O 1
ATOM 850 N N . LEU A 1 111 ? -2.685 0.170 -6.849 1.00 98.12 111 LEU A N 1
ATOM 851 C CA . LEU A 1 111 ? -2.263 -1.199 -7.151 1.00 98.12 111 LEU A CA 1
ATOM 852 C C . LEU A 1 111 ? -2.330 -2.106 -5.914 1.00 98.12 111 LEU A C 1
ATOM 854 O O . LEU A 1 111 ? -2.669 -3.275 -6.072 1.00 98.12 111 LEU A O 1
ATOM 858 N N . ALA A 1 112 ? -2.015 -1.590 -4.725 1.00 98.12 112 ALA A N 1
ATOM 859 C CA . ALA A 1 112 ? -2.126 -2.314 -3.462 1.00 98.12 112 ALA A CA 1
ATOM 860 C C . ALA A 1 112 ? -3.595 -2.546 -3.071 1.00 98.12 112 ALA A C 1
ATOM 862 O O . ALA A 1 112 ? -3.957 -3.648 -2.686 1.00 98.12 112 ALA A O 1
ATOM 863 N N . GLU A 1 113 ? -4.482 -1.564 -3.253 1.00 98.12 113 GLU A N 1
ATOM 864 C CA . GLU A 1 113 ? -5.925 -1.757 -3.026 1.00 98.12 113 GLU A CA 1
ATOM 865 C C . GLU A 1 113 ? -6.485 -2.873 -3.922 1.00 98.12 113 GLU A C 1
ATOM 867 O O . GLU A 1 113 ? -7.280 -3.701 -3.480 1.00 98.12 113 GLU A O 1
ATOM 872 N N . ALA A 1 114 ? -6.016 -2.954 -5.171 1.00 97.62 114 ALA A N 1
ATOM 873 C CA . ALA A 1 114 ? -6.446 -3.977 -6.118 1.00 97.62 114 ALA A CA 1
ATOM 874 C C . ALA A 1 114 ? -6.010 -5.411 -5.752 1.00 97.62 114 ALA A C 1
ATOM 876 O O . ALA A 1 114 ? -6.517 -6.355 -6.361 1.00 97.62 114 ALA A O 1
ATOM 877 N N . THR A 1 115 ? -5.078 -5.603 -4.810 1.00 97.50 115 THR A N 1
ATOM 878 C CA . THR A 1 115 ? -4.671 -6.947 -4.353 1.00 97.50 115 THR A CA 1
ATOM 879 C C . THR A 1 115 ? -5.588 -7.476 -3.260 1.00 97.50 115 THR A C 1
ATOM 881 O O . THR A 1 115 ? -5.646 -8.687 -3.058 1.00 97.50 115 THR A O 1
ATOM 884 N N . GLY A 1 116 ? -6.311 -6.584 -2.575 1.00 97.69 116 GLY A N 1
ATOM 885 C CA . GLY A 1 116 ? -7.108 -6.920 -1.401 1.00 97.69 116 GLY A CA 1
ATOM 886 C C . GLY A 1 116 ? -6.272 -7.290 -0.172 1.00 97.69 116 GLY A C 1
ATOM 887 O O . GLY A 1 116 ? -6.846 -7.766 0.802 1.00 97.69 116 GLY A O 1
ATOM 888 N N . ASP A 1 117 ? -4.946 -7.094 -0.195 1.00 98.00 117 ASP A N 1
ATOM 889 C CA . ASP A 1 117 ? -4.087 -7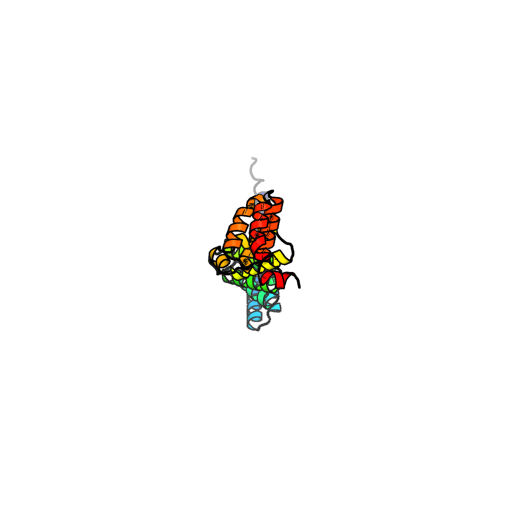.281 0.978 1.00 98.00 117 ASP A CA 1
ATOM 890 C C . ASP A 1 117 ? -3.986 -5.961 1.765 1.00 98.00 117 ASP A C 1
ATOM 892 O O . ASP A 1 117 ? -3.280 -5.033 1.348 1.00 98.00 117 ASP A O 1
ATOM 896 N N . PRO A 1 118 ? -4.649 -5.845 2.930 1.00 98.38 118 PRO A N 1
ATOM 897 C CA . PRO A 1 118 ? -4.665 -4.595 3.671 1.00 98.38 118 PRO A CA 1
ATOM 898 C C . PRO A 1 118 ? -3.296 -4.230 4.268 1.00 98.38 118 PRO A C 1
ATOM 900 O O . PRO A 1 118 ? -3.046 -3.049 4.521 1.00 98.38 118 PRO A O 1
ATOM 903 N N . ARG A 1 119 ? -2.370 -5.187 4.449 1.00 98.06 119 ARG A N 1
ATOM 904 C CA . ARG A 1 119 ? -0.994 -4.873 4.874 1.00 98.06 119 ARG A CA 1
ATOM 905 C C . ARG A 1 119 ? -0.251 -4.109 3.794 1.00 98.06 119 ARG A C 1
ATOM 907 O O . ARG A 1 119 ? 0.454 -3.145 4.092 1.00 98.06 119 ARG A O 1
ATOM 914 N N . GLU A 1 120 ? -0.409 -4.542 2.549 1.00 98.00 120 GLU A N 1
ATOM 915 C CA . GLU A 1 120 ? 0.223 -3.893 1.410 1.00 98.00 120 GLU A CA 1
ATOM 916 C C . GLU A 1 120 ? -0.323 -2.475 1.218 1.00 98.00 120 GLU A C 1
ATOM 918 O O . GLU A 1 120 ? 0.457 -1.545 1.009 1.00 98.00 120 GLU A O 1
ATOM 923 N N . VAL A 1 121 ? -1.639 -2.292 1.383 1.00 9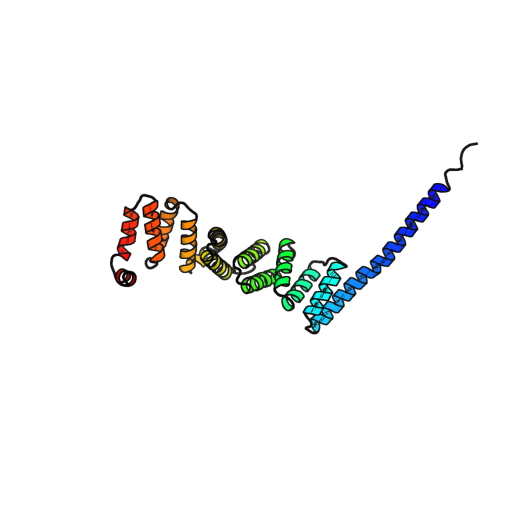8.50 121 VAL A N 1
ATOM 924 C CA . VAL A 1 121 ? -2.279 -0.967 1.356 1.00 98.50 121 VAL A CA 1
ATOM 925 C C . VAL A 1 121 ? -1.679 -0.052 2.424 1.00 98.50 121 VAL A C 1
ATOM 927 O O . VAL A 1 121 ? -1.232 1.050 2.107 1.00 98.50 121 VAL A O 1
ATOM 930 N N . VAL A 1 122 ? -1.608 -0.503 3.682 1.00 98.25 122 VAL A N 1
ATOM 931 C CA . VAL A 1 122 ? -1.033 0.295 4.781 1.00 98.25 122 VAL A CA 1
ATOM 932 C C . VAL A 1 122 ? 0.439 0.629 4.525 1.00 98.25 122 VAL A C 1
ATOM 934 O O . VAL A 1 122 ? 0.845 1.768 4.755 1.00 98.25 122 VAL A O 1
ATOM 937 N N . ALA A 1 123 ? 1.230 -0.314 4.007 1.00 98.00 123 ALA A N 1
ATOM 938 C CA . ALA A 1 123 ? 2.635 -0.077 3.680 1.00 98.00 123 ALA A CA 1
ATOM 939 C C . ALA A 1 123 ? 2.814 0.969 2.564 1.00 98.00 123 ALA A C 1
ATOM 941 O O . ALA A 1 123 ? 3.666 1.852 2.683 1.00 98.00 123 ALA A O 1
ATOM 942 N N . ALA A 1 124 ? 1.999 0.905 1.505 1.00 98.12 124 ALA A N 1
ATOM 943 C CA . ALA A 1 124 ? 2.025 1.881 0.415 1.00 98.12 124 ALA A CA 1
ATOM 944 C C . ALA A 1 124 ? 1.617 3.285 0.898 1.00 98.12 124 ALA A C 1
ATOM 946 O O . ALA A 1 124 ? 2.274 4.272 0.560 1.00 98.12 124 ALA A O 1
ATOM 947 N N . LEU A 1 125 ? 0.578 3.373 1.735 1.00 98.00 125 LEU A N 1
ATOM 948 C CA . LEU A 1 125 ? 0.134 4.625 2.353 1.00 98.00 125 LEU A CA 1
ATOM 949 C C . LEU A 1 125 ? 1.205 5.241 3.256 1.00 98.00 125 LEU A C 1
ATOM 951 O O . LEU A 1 125 ? 1.467 6.438 3.170 1.00 98.00 125 LEU A O 1
ATOM 955 N N . ASP A 1 126 ? 1.841 4.429 4.100 1.00 97.56 126 ASP A N 1
ATOM 956 C CA . ASP A 1 126 ? 2.912 4.871 4.995 1.00 97.56 126 ASP A CA 1
ATOM 957 C C . ASP A 1 126 ? 4.106 5.437 4.229 1.00 97.56 126 ASP A C 1
ATOM 959 O O . ASP A 1 126 ? 4.644 6.480 4.604 1.00 97.56 126 ASP A O 1
ATOM 963 N N . ALA A 1 127 ? 4.497 4.775 3.141 1.00 97.62 127 ALA A N 1
ATOM 964 C CA . ALA A 1 127 ? 5.570 5.254 2.286 1.00 97.62 127 ALA A CA 1
ATOM 965 C C . ALA A 1 127 ? 5.197 6.565 1.573 1.00 97.62 127 ALA A C 1
ATOM 967 O O . ALA A 1 127 ? 6.018 7.479 1.514 1.00 97.62 127 ALA A O 1
ATOM 968 N N . ALA A 1 128 ? 3.963 6.679 1.069 1.00 97.56 128 ALA A N 1
ATOM 969 C CA . ALA A 1 128 ? 3.475 7.885 0.405 1.00 97.56 128 ALA A CA 1
ATOM 970 C C . ALA A 1 128 ? 3.413 9.090 1.355 1.00 97.56 128 ALA A C 1
ATOM 972 O O . ALA A 1 128 ? 3.892 10.170 1.018 1.00 97.56 128 ALA A O 1
ATOM 973 N N . GLU A 1 129 ? 2.853 8.902 2.550 1.00 96.56 129 GLU A N 1
ATOM 974 C CA . GLU A 1 129 ? 2.710 9.946 3.568 1.00 96.56 129 GLU A CA 1
ATOM 975 C C . GLU A 1 129 ? 4.066 10.397 4.128 1.00 96.56 129 GLU A C 1
ATOM 977 O O . GLU A 1 129 ? 4.278 11.591 4.336 1.00 96.56 129 GLU A O 1
ATOM 982 N N . GLY A 1 130 ? 5.002 9.460 4.320 1.00 97.00 130 GLY A N 1
ATOM 983 C CA . GLY A 1 130 ? 6.357 9.770 4.774 1.00 97.00 130 GLY A CA 1
ATOM 984 C C . GLY A 1 130 ? 7.188 10.542 3.745 1.00 97.00 130 GLY A C 1
ATOM 985 O O . GLY A 1 130 ? 7.991 11.389 4.129 1.00 97.00 130 GLY A O 1
ATOM 986 N N . ALA A 1 131 ? 6.995 10.274 2.450 1.00 96.94 131 ALA A N 1
ATOM 987 C CA . ALA A 1 131 ? 7.734 10.941 1.380 1.00 96.94 131 ALA A CA 1
ATOM 988 C C . ALA A 1 131 ? 7.113 12.280 0.961 1.00 96.94 131 ALA A C 1
ATOM 990 O O . ALA A 1 131 ? 7.834 13.234 0.671 1.00 96.94 131 ALA A O 1
ATOM 991 N N . VAL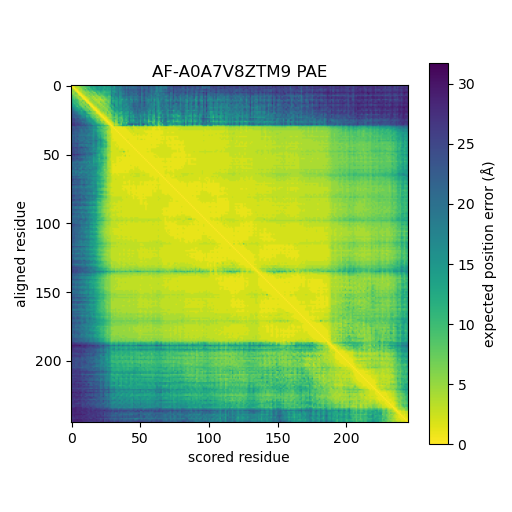 A 1 132 ? 5.779 12.358 0.916 1.00 95.88 132 VAL A N 1
ATOM 992 C CA . VAL A 1 132 ? 5.043 13.541 0.454 1.00 95.88 132 VAL A CA 1
ATOM 993 C C . VAL A 1 132 ? 3.879 13.830 1.412 1.00 95.88 132 VAL A C 1
ATOM 995 O O . VAL A 1 132 ? 2.740 13.416 1.163 1.00 95.88 132 VAL A O 1
ATOM 998 N N . PRO A 1 133 ? 4.130 14.556 2.517 1.00 95.50 133 PRO A N 1
ATOM 999 C CA . PRO A 1 133 ? 3.081 14.939 3.454 1.00 95.50 133 PRO A CA 1
ATOM 1000 C C . PRO A 1 133 ? 1.949 15.698 2.750 1.00 95.50 133 PRO A C 1
ATOM 1002 O O . PRO A 1 133 ? 2.189 16.644 2.002 1.00 95.50 133 PRO A O 1
ATOM 1005 N N . GLY A 1 134 ? 0.703 15.280 2.982 1.00 92.94 134 GLY A N 1
ATOM 1006 C CA . GLY A 1 134 ? -0.475 15.910 2.375 1.00 92.94 134 GLY A CA 1
ATOM 1007 C C . GLY A 1 134 ? -0.747 15.530 0.914 1.00 92.94 134 GLY A C 1
ATOM 1008 O O . GLY A 1 134 ? -1.580 16.170 0.277 1.00 92.94 134 GLY A O 1
ATOM 1009 N N . LEU A 1 135 ? -0.097 14.489 0.373 1.00 91.06 135 LEU A N 1
ATOM 1010 C CA . LEU A 1 135 ? -0.317 14.032 -1.007 1.00 91.06 135 LEU A CA 1
ATOM 1011 C C . LEU A 1 135 ? -1.796 13.733 -1.327 1.00 91.06 135 LEU A C 1
ATOM 1013 O O . LEU A 1 135 ? -2.227 13.909 -2.469 1.00 91.06 135 LEU A O 1
ATOM 1017 N N . GLY A 1 136 ? -2.586 13.306 -0.345 1.00 90.12 136 GLY A N 1
ATOM 1018 C CA . GLY A 1 136 ? -4.023 13.082 -0.474 1.00 90.12 136 GLY A CA 1
ATOM 1019 C C . GLY A 1 136 ? -4.684 12.840 0.880 1.00 90.12 136 GLY A C 1
ATOM 1020 O O . GLY A 1 136 ? -4.002 12.579 1.871 1.00 90.12 136 GLY A O 1
ATOM 1021 N N . ASP A 1 137 ? -6.016 12.914 0.916 1.00 94.38 137 ASP A N 1
ATOM 1022 C CA . ASP A 1 137 ? -6.795 12.463 2.071 1.00 94.38 137 ASP A CA 1
ATOM 1023 C C . ASP A 1 137 ? -6.984 10.943 2.000 1.00 94.38 137 ASP A C 1
ATOM 1025 O O . ASP A 1 137 ? -7.953 10.425 1.443 1.00 94.38 137 ASP A O 1
ATOM 1029 N N . TRP A 1 138 ? -6.014 10.221 2.557 1.00 96.00 138 TRP A N 1
ATOM 1030 C CA . TRP A 1 138 ? -6.018 8.760 2.598 1.00 96.00 138 TRP A CA 1
ATOM 1031 C C . TRP A 1 138 ? -6.782 8.182 3.790 1.00 96.00 138 TRP A C 1
ATOM 1033 O O . TRP A 1 138 ? -6.745 6.971 4.012 1.00 96.00 138 TRP A O 1
ATOM 1043 N N . SER A 1 139 ? -7.479 9.019 4.567 1.00 96.31 139 SER A N 1
ATOM 1044 C CA . SER A 1 139 ? -8.124 8.603 5.816 1.00 96.31 139 SER A CA 1
ATOM 1045 C C . SER A 1 139 ? -9.106 7.453 5.593 1.00 96.31 139 SER A C 1
ATOM 1047 O O . SER A 1 139 ? -9.098 6.486 6.350 1.00 96.31 139 SER A O 1
ATOM 1049 N N . ARG A 1 140 ? -9.906 7.515 4.516 1.00 96.88 140 ARG A N 1
ATOM 1050 C CA . ARG A 1 140 ? -10.878 6.465 4.163 1.00 96.88 140 ARG A CA 1
ATOM 1051 C C . ARG A 1 140 ? -10.210 5.154 3.752 1.00 96.88 140 ARG A C 1
ATOM 1053 O O . ARG A 1 140 ? -10.577 4.115 4.290 1.00 96.88 140 ARG A O 1
ATOM 1060 N N . THR A 1 141 ? -9.228 5.192 2.850 1.00 97.81 141 THR A N 1
ATOM 1061 C CA . THR A 1 141 ? -8.491 3.988 2.424 1.00 97.81 141 THR A CA 1
ATOM 1062 C C . THR A 1 141 ? -7.772 3.343 3.609 1.00 97.81 141 THR A C 1
ATOM 1064 O O . THR A 1 141 ? -7.860 2.133 3.809 1.00 97.81 141 THR A O 1
ATOM 1067 N N . ARG A 1 142 ? -7.123 4.149 4.458 1.00 98.25 142 ARG A N 1
ATOM 1068 C CA . ARG A 1 142 ? -6.441 3.660 5.660 1.00 98.25 142 ARG A CA 1
ATOM 1069 C C . ARG A 1 142 ? -7.414 3.037 6.661 1.00 98.25 142 ARG A C 1
ATOM 1071 O O . ARG A 1 142 ? -7.121 1.974 7.199 1.00 98.25 142 ARG A O 1
ATOM 1078 N N . ALA A 1 143 ? -8.564 3.671 6.893 1.00 98.00 143 ALA A N 1
ATOM 1079 C CA . ALA A 1 143 ? -9.616 3.147 7.760 1.00 98.00 143 ALA A CA 1
ATOM 1080 C C . ALA A 1 143 ? -10.192 1.820 7.237 1.00 98.00 143 ALA A C 1
ATOM 1082 O O . ALA A 1 143 ? -10.399 0.895 8.019 1.00 98.00 143 ALA A O 1
ATOM 1083 N N . ALA A 1 144 ? -10.404 1.699 5.923 1.00 98.12 144 ALA A N 1
ATOM 1084 C CA . ALA A 1 144 ? -10.846 0.451 5.303 1.00 98.12 144 ALA A CA 1
ATOM 1085 C C . ALA A 1 144 ? -9.825 -0.677 5.523 1.00 98.12 144 ALA A C 1
ATOM 1087 O O . ALA A 1 144 ? -10.184 -1.730 6.047 1.00 98.12 144 ALA A O 1
ATOM 1088 N N . ALA A 1 145 ? -8.541 -0.421 5.249 1.00 98.25 145 ALA A N 1
ATOM 1089 C CA . ALA A 1 145 ? -7.480 -1.394 5.496 1.00 98.25 145 ALA A CA 1
ATOM 1090 C C . ALA A 1 145 ? -7.354 -1.763 6.988 1.00 98.25 145 ALA A C 1
ATOM 1092 O O . ALA A 1 145 ? -7.137 -2.926 7.320 1.00 98.25 145 ALA A O 1
ATOM 1093 N N . ALA A 1 146 ? -7.539 -0.806 7.905 1.00 98.31 146 ALA A N 1
ATOM 1094 C CA . ALA A 1 146 ? -7.537 -1.067 9.345 1.00 98.31 146 ALA A CA 1
ATOM 1095 C C . ALA A 1 146 ? -8.684 -2.002 9.774 1.00 98.31 146 ALA A C 1
ATOM 1097 O O . ALA A 1 146 ? -8.462 -2.919 10.566 1.00 98.31 146 ALA A O 1
ATOM 1098 N N . LEU A 1 147 ? -9.889 -1.812 9.224 1.00 97.81 147 LEU A N 1
ATOM 1099 C CA . LEU A 1 147 ? -11.029 -2.707 9.452 1.00 97.81 147 LEU A CA 1
ATOM 1100 C C . LEU A 1 147 ? -10.769 -4.112 8.899 1.00 97.81 147 LEU A C 1
ATOM 1102 O O . LEU A 1 147 ? -11.112 -5.100 9.546 1.00 97.81 147 LEU A O 1
ATOM 1106 N N . ASP A 1 148 ? -10.165 -4.218 7.718 1.00 98.00 148 ASP A N 1
ATOM 1107 C CA . ASP A 1 148 ? -9.841 -5.513 7.116 1.00 98.00 148 ASP A CA 1
ATOM 1108 C C . ASP A 1 148 ? -8.763 -6.257 7.925 1.00 98.00 148 ASP A C 1
ATOM 1110 O O . ASP A 1 148 ? -8.897 -7.458 8.166 1.00 98.00 148 ASP A O 1
ATOM 1114 N N . LEU A 1 149 ? -7.756 -5.542 8.443 1.00 98.38 149 LEU A N 1
ATOM 1115 C CA . LEU A 1 149 ? -6.761 -6.091 9.375 1.00 98.38 149 LEU A CA 1
ATOM 1116 C C . LEU A 1 149 ? -7.403 -6.571 10.685 1.00 98.38 149 LEU A C 1
ATOM 1118 O O . LEU A 1 149 ? -7.054 -7.644 11.171 1.00 98.38 149 LEU A O 1
ATOM 1122 N N . GLU A 1 150 ? -8.360 -5.822 11.247 1.00 97.50 150 GLU A N 1
ATOM 1123 C CA . GLU A 1 150 ? -9.122 -6.261 12.427 1.00 97.50 150 GLU A CA 1
ATOM 1124 C C . GLU A 1 150 ? -9.853 -7.582 12.144 1.00 97.50 150 GLU A C 1
ATOM 1126 O O . GLU A 1 150 ? -9.737 -8.524 12.929 1.00 97.50 150 GLU A O 1
ATOM 1131 N N . ARG A 1 151 ? -10.557 -7.689 11.006 1.00 97.00 151 ARG A N 1
ATOM 1132 C CA . ARG A 1 151 ? -11.273 -8.922 10.623 1.00 97.00 151 ARG A CA 1
ATOM 1133 C C . ARG A 1 151 ? -10.336 -10.108 10.401 1.00 97.00 151 ARG A C 1
ATOM 1135 O O . ARG A 1 151 ? -10.730 -11.239 10.671 1.00 97.00 151 ARG A O 1
ATOM 1142 N N . ALA A 1 152 ? -9.110 -9.860 9.947 1.00 97.12 152 ALA A N 1
ATOM 1143 C CA . ALA A 1 152 ? -8.069 -10.875 9.811 1.00 97.12 152 ALA A CA 1
ATOM 1144 C C . ALA A 1 152 ? -7.417 -11.279 11.154 1.00 97.12 152 ALA A C 1
ATOM 1146 O O . ALA A 1 152 ? -6.537 -12.138 11.174 1.00 97.12 152 ALA A O 1
ATOM 1147 N N . GLY A 1 153 ? -7.828 -10.680 12.281 1.00 96.44 153 GLY A N 1
ATOM 1148 C CA . GLY A 1 153 ? -7.248 -10.933 13.604 1.00 96.44 153 GLY A CA 1
ATOM 1149 C C . GLY A 1 153 ? -5.894 -10.250 13.823 1.00 96.44 153 GLY A C 1
ATOM 1150 O O . GLY A 1 153 ? -5.184 -10.546 14.784 1.00 96.44 153 GLY A O 1
ATOM 1151 N N . GLU A 1 154 ? -5.514 -9.318 12.951 1.00 97.44 154 GLU A N 1
ATOM 1152 C CA . GLU A 1 154 ? -4.229 -8.629 12.994 1.00 97.44 154 GLU A CA 1
ATOM 1153 C C . GLU A 1 154 ? -4.254 -7.388 13.887 1.00 97.44 154 GLU A C 1
ATOM 1155 O O . GLU A 1 154 ? -3.952 -6.269 13.466 1.00 97.44 154 GLU A O 1
ATOM 1160 N N . THR A 1 155 ? -4.584 -7.595 15.161 1.00 96.12 155 THR A N 1
ATOM 1161 C CA . THR A 1 155 ? -4.882 -6.529 16.125 1.00 96.12 155 THR A CA 1
ATOM 1162 C C . THR A 1 155 ? -3.833 -5.413 16.159 1.00 96.12 155 THR A C 1
ATOM 1164 O O . THR A 1 155 ? -4.171 -4.230 16.106 1.00 96.12 155 THR A O 1
ATOM 1167 N N . ARG A 1 156 ? -2.540 -5.769 16.205 1.00 95.88 156 ARG A N 1
ATOM 1168 C CA . ARG A 1 156 ? -1.452 -4.780 16.279 1.00 95.88 156 ARG A CA 1
ATOM 1169 C C . ARG A 1 156 ? -1.352 -3.940 15.004 1.00 95.88 156 ARG A C 1
ATOM 1171 O O . ARG A 1 156 ? -1.223 -2.725 15.100 1.00 95.88 156 ARG A O 1
ATOM 1178 N N . ALA A 1 157 ? -1.418 -4.573 13.832 1.00 97.00 157 ALA A N 1
ATOM 1179 C CA . ALA A 1 157 ? -1.326 -3.873 12.552 1.00 97.00 157 ALA A CA 1
ATOM 1180 C C . ALA A 1 157 ? -2.539 -2.955 12.336 1.00 97.00 157 ALA A C 1
ATOM 1182 O O . ALA A 1 157 ? -2.372 -1.798 11.950 1.00 97.00 157 ALA A O 1
ATOM 1183 N N . ALA A 1 158 ? -3.739 -3.439 12.671 1.00 97.81 158 ALA A N 1
ATOM 1184 C CA . ALA A 1 158 ? -4.966 -2.651 12.627 1.00 97.81 158 ALA A CA 1
ATOM 1185 C C . ALA A 1 158 ? -4.878 -1.406 13.529 1.00 97.81 158 ALA A C 1
ATOM 1187 O O . ALA A 1 158 ? -5.186 -0.299 13.090 1.00 97.81 158 ALA A O 1
ATOM 1188 N N . MET A 1 159 ? -4.389 -1.553 14.768 1.00 96.81 159 MET A N 1
ATOM 1189 C CA . MET A 1 159 ? -4.200 -0.418 15.679 1.00 96.81 159 MET A CA 1
ATOM 1190 C C . MET A 1 159 ? -3.180 0.595 15.141 1.00 96.81 159 MET A C 1
ATOM 1192 O O . MET A 1 159 ? -3.440 1.797 15.170 1.00 96.81 159 MET A O 1
ATOM 1196 N N . THR A 1 160 ? -2.041 0.138 14.608 1.00 96.94 160 THR A N 1
ATOM 1197 C CA . THR A 1 160 ? -1.051 1.031 13.981 1.00 96.94 160 THR A CA 1
ATOM 1198 C C . THR A 1 160 ? -1.655 1.813 12.811 1.00 96.94 160 THR A C 1
ATOM 1200 O O . THR A 1 160 ? -1.394 3.008 12.679 1.00 96.94 160 THR A O 1
ATOM 1203 N N . ALA A 1 161 ? -2.500 1.181 11.992 1.00 97.81 161 ALA A N 1
ATOM 1204 C CA . ALA A 1 161 ? -3.207 1.871 10.919 1.00 97.81 161 ALA A CA 1
ATOM 1205 C C . ALA A 1 161 ? -4.186 2.926 11.469 1.00 97.81 161 ALA A C 1
ATOM 1207 O O . ALA A 1 161 ? -4.177 4.065 10.999 1.00 97.81 161 ALA A O 1
ATOM 1208 N N . TRP A 1 162 ? -4.966 2.599 12.506 1.00 97.62 162 TRP A N 1
ATOM 1209 C CA . TRP A 1 162 ? -5.890 3.547 13.138 1.00 97.62 162 TRP A CA 1
ATOM 1210 C C . TRP A 1 162 ? -5.209 4.759 13.769 1.00 97.62 162 TRP A C 1
ATOM 1212 O O . TRP A 1 162 ? -5.770 5.851 13.719 1.00 97.62 162 TRP A O 1
ATOM 1222 N N . GLN A 1 163 ? -4.012 4.599 14.337 1.00 96.31 163 GLN A N 1
ATOM 1223 C CA . GLN A 1 163 ? -3.258 5.705 14.943 1.00 96.31 163 GLN A CA 1
ATOM 1224 C C . GLN A 1 163 ? -2.915 6.818 13.947 1.00 96.31 163 GLN A C 1
ATOM 1226 O O . GLN A 1 163 ? -2.727 7.961 14.356 1.00 96.31 163 GLN A O 1
ATOM 1231 N N . LYS A 1 164 ? -2.856 6.497 12.650 1.00 96.62 164 LYS A N 1
ATOM 1232 C CA . LYS A 1 164 ? -2.594 7.464 11.578 1.00 96.62 164 LYS A CA 1
ATOM 1233 C C . LYS A 1 164 ? -3.866 8.015 10.926 1.00 96.62 164 LYS A C 1
ATOM 1235 O O . LYS A 1 164 ? -3.776 8.882 10.066 1.00 96.62 164 LYS A O 1
ATOM 1240 N N . VAL A 1 165 ? -5.054 7.541 11.310 1.00 97.19 165 VAL A N 1
ATOM 1241 C CA . VAL A 1 165 ? -6.317 8.136 10.847 1.00 97.19 165 VAL A CA 1
ATOM 1242 C C . VAL A 1 165 ? -6.602 9.395 11.679 1.00 97.19 165 VAL A C 1
ATOM 1244 O O . VAL A 1 165 ? -6.690 9.293 12.906 1.00 97.19 165 VAL A O 1
ATOM 1247 N N . PRO A 1 166 ? -6.780 10.580 11.060 1.00 96.38 166 PRO A N 1
ATOM 1248 C CA . PRO A 1 166 ? -7.068 11.813 11.785 1.00 96.38 166 PRO A CA 1
ATOM 1249 C C . PRO A 1 166 ? -8.299 11.678 12.686 1.00 96.38 166 PRO A C 1
ATOM 1251 O O . PRO A 1 166 ? -9.344 11.162 12.280 1.00 96.38 166 PRO A O 1
ATOM 1254 N N . SER A 1 167 ? -8.207 12.196 13.913 1.00 93.25 167 SER A N 1
ATOM 1255 C CA . SER A 1 167 ? -9.306 12.137 14.886 1.00 93.25 167 SER A CA 1
ATOM 1256 C C . SER A 1 167 ? -10.574 12.848 14.401 1.00 93.25 167 SER A C 1
ATOM 1258 O O . SER A 1 167 ? -11.678 12.428 14.741 1.00 93.25 167 SER A O 1
ATOM 1260 N N . THR A 1 168 ? -10.432 13.884 13.570 1.00 95.19 168 THR A N 1
ATOM 1261 C CA . THR A 1 168 ? -11.544 14.602 12.933 1.00 95.19 168 THR A CA 1
ATOM 1262 C C . THR A 1 168 ? -12.324 13.721 11.958 1.00 95.19 168 THR A C 1
ATOM 1264 O O . THR A 1 168 ? -13.549 13.712 12.016 1.00 95.19 168 THR A O 1
ATOM 1267 N N . ALA A 1 169 ? -11.636 12.936 11.123 1.00 95.19 169 ALA A N 1
ATOM 1268 C CA . ALA A 1 169 ? -12.262 11.975 10.213 1.00 95.19 169 ALA A CA 1
ATOM 1269 C C . ALA A 1 169 ? -12.888 10.797 10.978 1.00 95.19 169 ALA A C 1
ATOM 1271 O O . ALA A 1 169 ? -13.981 10.339 10.666 1.00 95.19 169 ALA A O 1
ATOM 1272 N N . MET A 1 170 ? -12.227 10.335 12.039 1.00 94.19 170 MET A N 1
ATOM 1273 C CA . MET A 1 170 ? -12.753 9.275 12.897 1.00 94.19 170 MET A CA 1
ATOM 1274 C C . MET A 1 170 ? -14.031 9.695 13.639 1.00 94.19 170 MET A C 1
ATOM 1276 O O . MET A 1 170 ? -14.950 8.893 13.794 1.00 94.19 170 MET A O 1
ATOM 1280 N N . ALA A 1 171 ? -14.124 10.957 14.067 1.00 88.88 171 ALA A N 1
ATOM 1281 C CA . ALA A 1 171 ? -15.260 11.484 14.819 1.00 88.88 171 ALA A 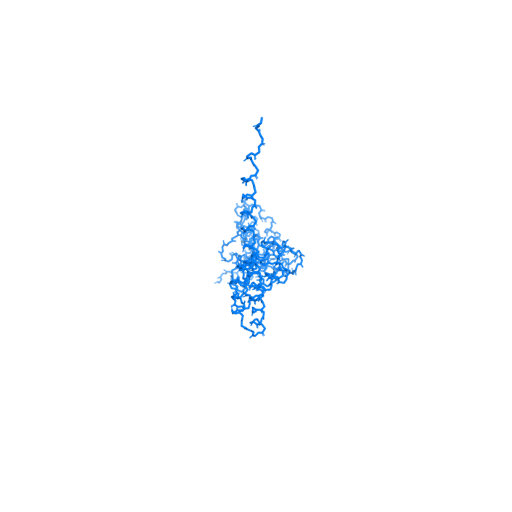CA 1
ATOM 1282 C C . ALA A 1 171 ? -16.597 11.439 14.054 1.00 88.88 171 ALA A C 1
ATOM 1284 O O . ALA A 1 171 ? -17.647 11.428 14.702 1.00 88.88 171 ALA A O 1
ATOM 1285 N N . THR A 1 172 ? -16.563 11.420 12.718 1.00 91.12 172 THR A N 1
ATOM 1286 C CA . THR A 1 172 ? -17.756 11.373 11.857 1.00 91.12 172 THR A CA 1
ATOM 1287 C C . THR A 1 172 ? -18.236 9.957 11.550 1.00 91.12 172 THR A C 1
ATOM 1289 O O . THR A 1 172 ? -19.345 9.801 11.054 1.00 91.12 172 THR A O 1
ATOM 1292 N N . GLU A 1 173 ? -17.438 8.932 11.857 1.00 94.81 173 GLU A N 1
ATOM 1293 C CA . GLU A 1 173 ? -17.696 7.543 11.465 1.00 94.81 173 GLU A CA 1
ATOM 1294 C C . GLU A 1 173 ? -17.749 6.638 12.713 1.00 94.81 173 GLU A C 1
ATOM 1296 O O . GLU A 1 173 ? -16.709 6.171 13.194 1.00 94.81 173 GLU A O 1
ATOM 1301 N N . PRO A 1 174 ? -18.943 6.369 13.283 1.00 89.38 174 PRO A N 1
ATOM 1302 C CA . PRO A 1 174 ? -19.079 5.583 14.515 1.00 89.38 174 PRO A CA 1
ATOM 1303 C C . PRO A 1 174 ? -18.445 4.188 14.424 1.00 89.38 174 PRO A C 1
ATOM 1305 O O . PRO A 1 174 ? -17.795 3.739 15.367 1.00 89.38 174 PRO A O 1
ATOM 1308 N N . ALA A 1 175 ? -18.550 3.533 13.262 1.00 90.38 175 ALA A N 1
ATOM 1309 C CA . ALA A 1 175 ? -17.966 2.212 13.029 1.00 90.38 175 ALA A CA 1
ATOM 1310 C C . ALA A 1 175 ? -16.430 2.202 13.168 1.00 90.38 175 ALA A C 1
ATOM 1312 O O . ALA A 1 175 ? -15.858 1.216 13.635 1.00 90.38 175 ALA A O 1
ATOM 1313 N N . TRP A 1 176 ? -15.760 3.299 12.798 1.00 95.38 176 TRP A N 1
ATOM 1314 C CA . TRP A 1 176 ? -14.305 3.433 12.914 1.00 95.38 176 TRP A CA 1
ATOM 1315 C C . TRP A 1 176 ? -13.881 3.584 14.372 1.00 95.38 176 TRP A C 1
ATOM 1317 O O . TRP A 1 176 ? -12.933 2.942 14.820 1.00 95.38 176 TRP A O 1
ATOM 1327 N N . GLN A 1 177 ? -14.622 4.387 15.138 1.00 91.38 177 GLN A N 1
ATOM 1328 C CA . GLN A 1 177 ? -14.368 4.554 16.567 1.00 91.38 177 GLN A CA 1
ATOM 1329 C C . GLN A 1 177 ? -14.593 3.245 17.334 1.00 91.38 177 GLN A C 1
ATOM 1331 O O . GLN A 1 177 ? -13.754 2.877 18.156 1.00 91.38 177 GLN A O 1
ATOM 1336 N N . ALA A 1 178 ? -15.671 2.518 17.023 1.00 88.12 178 ALA A N 1
ATOM 1337 C CA . ALA A 1 178 ? -15.952 1.215 17.619 1.00 88.12 178 ALA A CA 1
ATOM 1338 C C . ALA A 1 178 ? -14.834 0.198 17.321 1.00 88.12 178 ALA A C 1
ATOM 1340 O O . ALA A 1 178 ? -14.344 -0.464 18.233 1.00 88.12 178 ALA A O 1
ATOM 1341 N N . SER A 1 179 ? -14.374 0.118 16.065 1.00 93.75 179 SER A N 1
ATOM 1342 C CA . SER A 1 179 ? -13.234 -0.725 15.667 1.00 93.75 179 SER A CA 1
ATOM 1343 C C . SER A 1 179 ? -11.962 -0.392 16.445 1.00 93.75 179 SER A C 1
ATOM 1345 O O . SER A 1 179 ? -11.368 -1.268 17.077 1.00 93.75 179 SER A O 1
ATOM 1347 N N . ARG A 1 180 ? -11.565 0.887 16.482 1.00 94.69 180 ARG A N 1
ATOM 1348 C CA . ARG A 1 180 ? -10.373 1.310 17.226 1.00 94.69 180 ARG A CA 1
ATOM 1349 C C . ARG A 1 180 ? -10.474 0.941 18.704 1.00 94.69 180 ARG A C 1
ATOM 1351 O O . ARG A 1 180 ? -9.499 0.465 19.279 1.00 94.69 180 ARG A O 1
ATOM 1358 N N . LEU A 1 181 ? -11.632 1.160 19.321 1.00 88.31 181 LEU A N 1
ATOM 1359 C CA . LEU A 1 181 ? -11.819 0.901 20.744 1.00 88.31 181 LEU A CA 1
ATOM 1360 C C . LEU A 1 181 ? -11.809 -0.602 21.059 1.00 88.31 181 LEU A C 1
ATOM 1362 O O . LEU A 1 181 ? -11.185 -0.993 22.041 1.00 88.31 181 LEU A O 1
ATOM 1366 N N . ARG A 1 182 ? -12.373 -1.457 20.193 1.00 88.88 182 ARG A N 1
ATOM 1367 C CA . ARG A 1 182 ? -12.213 -2.923 20.291 1.00 88.88 182 ARG A CA 1
ATOM 1368 C C . ARG A 1 182 ? -10.750 -3.344 20.280 1.00 88.88 182 ARG A C 1
ATOM 1370 O O . ARG A 1 182 ? -10.317 -4.114 21.134 1.00 88.88 182 ARG A O 1
ATOM 1377 N N . LEU A 1 183 ? -9.978 -2.805 19.342 1.00 92.50 183 LEU A N 1
ATOM 1378 C CA . LEU A 1 183 ? -8.551 -3.098 19.232 1.00 92.50 183 LEU A CA 1
ATOM 1379 C C . LEU A 1 183 ? -7.770 -2.582 20.445 1.00 92.50 183 LEU A C 1
ATOM 1381 O O . LEU A 1 183 ? -6.859 -3.260 20.909 1.00 92.50 183 LEU A O 1
ATOM 1385 N N . ALA A 1 184 ? -8.142 -1.421 20.992 1.00 89.06 184 ALA A N 1
ATOM 1386 C CA . ALA A 1 184 ? -7.543 -0.902 22.216 1.00 89.06 184 ALA A CA 1
ATOM 1387 C C . ALA A 1 184 ? -7.803 -1.861 23.384 1.00 89.06 184 ALA A C 1
ATOM 1389 O O . ALA A 1 184 ? -6.854 -2.260 24.055 1.00 89.06 184 ALA A O 1
ATOM 1390 N N . VAL A 1 185 ? -9.052 -2.315 23.565 1.00 85.38 185 VAL A N 1
ATOM 1391 C CA . VAL A 1 185 ? -9.436 -3.308 24.592 1.00 85.38 185 VAL A CA 1
ATOM 1392 C C . VAL A 1 185 ? -8.652 -4.607 24.452 1.00 85.38 185 VAL A C 1
ATOM 1394 O O . VAL A 1 185 ? -8.262 -5.194 25.457 1.00 85.38 185 VAL A O 1
ATOM 1397 N N . ALA A 1 186 ? -8.360 -5.030 23.224 1.00 87.94 186 ALA A N 1
ATOM 1398 C CA . ALA A 1 186 ? -7.536 -6.205 22.975 1.00 87.94 186 ALA A CA 1
ATOM 1399 C C . ALA A 1 186 ? -6.034 -5.998 23.275 1.00 87.94 186 ALA A C 1
ATOM 1401 O O . ALA A 1 186 ? -5.307 -6.984 23.394 1.00 87.94 186 ALA A O 1
ATOM 1402 N N . MET A 1 187 ? -5.546 -4.753 23.366 1.00 86.25 187 MET A N 1
ATOM 1403 C CA . MET A 1 187 ? -4.119 -4.429 23.519 1.00 86.25 187 MET A CA 1
ATOM 1404 C C . MET A 1 187 ? -3.721 -3.889 24.897 1.00 86.25 187 MET A C 1
ATOM 1406 O O . MET A 1 187 ? -2.571 -4.079 25.295 1.00 86.25 187 MET A O 1
ATOM 1410 N N . SER A 1 188 ? -4.620 -3.207 25.604 1.00 84.25 188 SER A N 1
ATOM 1411 C CA . SER A 1 188 ? -4.354 -2.617 26.922 1.00 84.25 188 SER A CA 1
ATOM 1412 C C . SER A 1 188 ? -4.959 -3.448 28.046 1.00 84.25 188 SER A C 1
ATOM 1414 O O . SER A 1 188 ? -5.839 -4.284 27.832 1.00 84.25 188 SER A O 1
ATOM 1416 N N . SER A 1 189 ? -4.523 -3.188 29.281 1.00 75.31 189 SER A N 1
ATOM 1417 C CA . SER A 1 189 ? -5.238 -3.740 30.429 1.00 75.31 189 SER A CA 1
ATOM 1418 C C . SER A 1 189 ? -6.635 -3.112 30.504 1.00 75.31 189 SER A C 1
ATOM 1420 O O . SER A 1 189 ? -6.812 -1.912 30.284 1.00 75.31 189 SER A O 1
ATOM 1422 N N . ARG A 1 190 ? -7.658 -3.914 30.817 1.00 68.94 190 ARG A N 1
ATOM 1423 C CA . ARG A 1 190 ? -9.056 -3.442 30.852 1.00 68.94 190 ARG A CA 1
ATOM 1424 C C . ARG A 1 190 ? -9.273 -2.279 31.836 1.00 68.94 190 ARG A C 1
ATOM 1426 O O . ARG A 1 190 ? -10.126 -1.430 31.592 1.00 68.94 190 ARG A O 1
ATOM 1433 N N . ALA A 1 191 ? -8.447 -2.180 32.882 1.00 66.69 191 ALA A N 1
ATOM 1434 C CA . ALA A 1 191 ? -8.461 -1.075 33.840 1.00 66.69 191 ALA A CA 1
ATOM 1435 C C . ALA A 1 191 ? -8.080 0.287 33.225 1.00 66.69 191 ALA A C 1
ATOM 1437 O O . ALA A 1 191 ? -8.630 1.310 33.625 1.00 66.69 191 ALA A O 1
ATOM 1438 N N . GLU A 1 192 ? -7.187 0.318 32.232 1.00 73.19 192 GLU A N 1
ATOM 1439 C CA . GLU A 1 192 ? -6.740 1.562 31.583 1.00 73.19 192 GLU A CA 1
ATOM 1440 C C . GLU A 1 192 ? -7.797 2.145 30.635 1.00 73.19 192 GLU A C 1
ATOM 1442 O O . GLU A 1 192 ? -7.846 3.356 30.418 1.00 73.19 192 GLU A O 1
ATOM 1447 N N . LEU A 1 193 ? -8.674 1.297 30.090 1.00 78.50 193 LEU A N 1
ATOM 1448 C CA . LEU A 1 193 ? -9.624 1.681 29.040 1.00 78.50 193 LEU A CA 1
ATOM 1449 C C . LEU A 1 193 ? -11.016 2.031 29.533 1.00 78.50 193 LEU A C 1
ATOM 1451 O O . LEU A 1 193 ? -11.825 2.573 28.777 1.00 78.50 193 LEU A O 1
ATOM 1455 N N . ALA A 1 194 ? -11.296 1.760 30.799 1.00 74.06 194 ALA A N 1
ATOM 1456 C CA . ALA A 1 194 ? -12.620 1.904 31.371 1.00 74.06 194 ALA A CA 1
ATOM 1457 C C . ALA A 1 194 ? -13.170 3.347 31.227 1.00 74.06 194 ALA A C 1
ATOM 1459 O O . ALA A 1 194 ? -14.327 3.555 30.860 1.00 74.06 194 ALA A O 1
ATOM 1460 N N . ALA A 1 195 ? -12.308 4.362 31.380 1.00 74.81 195 ALA A N 1
ATOM 1461 C CA . ALA A 1 195 ? -12.670 5.770 31.187 1.00 74.81 195 ALA A CA 1
ATOM 1462 C C . ALA A 1 195 ? -12.864 6.184 29.710 1.00 74.81 195 ALA A C 1
ATOM 1464 O O . ALA A 1 195 ? -13.594 7.134 29.418 1.00 74.81 195 ALA A O 1
ATOM 1465 N N . GLU A 1 196 ? -12.199 5.524 28.756 1.00 80.69 196 GLU A N 1
ATOM 1466 C CA . GLU A 1 196 ? -12.415 5.775 27.322 1.00 80.69 196 GLU A CA 1
ATOM 1467 C C . GLU A 1 196 ? -13.724 5.133 26.847 1.00 80.69 196 GLU A C 1
ATOM 1469 O O . GLU A 1 196 ? -14.504 5.781 26.147 1.00 80.69 196 GLU A O 1
ATOM 1474 N N . LEU A 1 197 ? -14.014 3.918 27.319 1.00 77.94 197 LEU A N 1
ATOM 1475 C CA . LEU A 1 197 ? -15.270 3.203 27.083 1.00 77.94 197 LEU A CA 1
ATOM 1476 C C . LEU A 1 197 ? -16.490 3.954 27.638 1.00 77.94 197 LEU A C 1
ATOM 1478 O O . LEU A 1 197 ? -17.526 4.019 26.971 1.00 77.94 197 LEU A O 1
ATOM 1482 N N . ASP A 1 198 ? -16.360 4.574 28.816 1.00 74.69 198 ASP A N 1
ATOM 1483 C CA . ASP A 1 198 ? -17.404 5.424 29.402 1.00 74.69 198 ASP A CA 1
ATOM 1484 C C . ASP A 1 198 ? -17.718 6.635 28.507 1.00 74.69 198 ASP A C 1
ATOM 1486 O O . ASP A 1 198 ? -18.874 6.842 28.128 1.00 74.69 198 ASP A O 1
ATOM 1490 N N . ARG A 1 199 ? -16.687 7.390 28.097 1.00 81.88 199 ARG A N 1
ATOM 1491 C CA . ARG A 1 199 ? -16.852 8.554 27.207 1.00 81.88 199 ARG A CA 1
ATOM 1492 C C . ARG A 1 199 ? -17.452 8.166 25.857 1.00 81.88 199 ARG A C 1
ATOM 1494 O O . ARG A 1 199 ? -18.268 8.907 25.310 1.00 81.88 199 ARG A O 1
ATOM 1501 N N . PHE A 1 200 ? -17.062 7.013 25.314 1.00 80.69 200 PHE A N 1
ATOM 1502 C CA . PHE A 1 200 ? -17.625 6.509 24.065 1.00 80.69 200 PHE A CA 1
ATOM 1503 C C . PHE A 1 200 ? -19.112 6.158 24.213 1.00 80.69 200 PHE A C 1
ATOM 1505 O O . PHE A 1 200 ? -19.929 6.594 23.403 1.00 80.69 200 PHE A O 1
ATOM 1512 N N . SER A 1 201 ? -19.477 5.431 25.271 1.00 77.94 201 SER A N 1
ATOM 1513 C CA . SER A 1 201 ? -20.858 4.993 25.518 1.00 77.94 201 SER A CA 1
ATOM 1514 C C . SER A 1 201 ? -21.822 6.160 25.755 1.00 77.94 201 SER A C 1
ATOM 1516 O O . SER A 1 201 ? -22.997 6.073 25.410 1.00 77.94 201 SER A O 1
ATOM 1518 N N . GLU A 1 202 ? -21.337 7.261 26.333 1.00 83.69 202 GLU A N 1
ATOM 1519 C CA . GLU A 1 202 ? -22.113 8.498 26.486 1.00 83.69 202 GLU A CA 1
ATOM 1520 C C . GLU A 1 202 ? -22.372 9.186 25.145 1.00 83.69 202 GLU A C 1
ATOM 1522 O O . GLU A 1 202 ? -23.464 9.702 24.913 1.00 83.69 202 GLU A O 1
ATOM 1527 N N . ARG A 1 203 ? -21.382 9.167 24.247 1.00 83.06 203 ARG A N 1
ATOM 1528 C CA . ARG A 1 203 ? -21.489 9.779 22.920 1.00 83.06 203 ARG A CA 1
ATOM 1529 C C . ARG A 1 203 ? -22.330 8.947 21.949 1.00 83.06 203 ARG A C 1
ATOM 1531 O O . ARG A 1 203 ? -23.021 9.524 21.113 1.00 83.06 203 ARG A O 1
ATOM 1538 N N . PHE A 1 204 ? -22.284 7.620 22.060 1.00 79.88 204 PHE A N 1
ATOM 1539 C CA . PHE A 1 204 ? -23.008 6.687 21.191 1.00 79.88 204 PHE A CA 1
ATOM 1540 C C . PHE A 1 204 ? -23.909 5.760 22.014 1.00 79.88 204 PHE A C 1
ATOM 1542 O O . PHE A 1 204 ? -23.664 4.556 22.107 1.00 79.88 204 PHE A O 1
ATOM 1549 N N . PRO A 1 205 ? -24.997 6.296 22.595 1.00 79.94 205 PRO A N 1
ATOM 1550 C CA . PRO A 1 205 ? -25.848 5.574 23.537 1.00 79.94 205 PRO A CA 1
ATOM 1551 C C . PRO A 1 205 ? -26.717 4.488 22.889 1.00 79.94 205 PRO A C 1
ATOM 1553 O O . PRO A 1 205 ? -27.617 3.980 23.548 1.00 79.94 205 PRO A O 1
ATOM 1556 N N . THR A 1 206 ? -26.509 4.156 21.614 1.00 80.62 206 THR A N 1
ATOM 1557 C CA . THR A 1 206 ? -27.212 3.093 20.876 1.00 80.62 206 THR A CA 1
ATOM 1558 C C . THR A 1 206 ? -26.267 2.008 20.353 1.00 80.62 206 THR A C 1
ATOM 1560 O O . THR A 1 206 ? -26.729 1.081 19.699 1.00 80.62 206 THR A O 1
ATOM 1563 N N . ASP A 1 207 ? -24.956 2.113 20.598 1.00 80.06 207 ASP A N 1
ATOM 1564 C CA . ASP A 1 207 ? -23.992 1.080 20.202 1.00 80.06 207 ASP A CA 1
ATOM 1565 C C . ASP A 1 207 ? -23.931 -0.014 21.279 1.00 80.06 207 ASP A C 1
ATOM 1567 O O . ASP A 1 207 ? -23.195 0.071 22.268 1.00 80.06 207 ASP A O 1
ATOM 1571 N N . ASP A 1 208 ? -24.781 -1.027 21.122 1.00 80.81 208 ASP A N 1
ATOM 1572 C CA . ASP A 1 208 ? -24.933 -2.098 22.108 1.00 80.81 208 ASP A CA 1
ATOM 1573 C C . ASP A 1 208 ? -23.672 -2.963 22.227 1.00 80.81 208 ASP A C 1
ATOM 1575 O O . ASP A 1 208 ? -23.316 -3.370 23.334 1.00 80.81 208 ASP A O 1
ATOM 1579 N N . ALA A 1 209 ? -22.945 -3.178 21.125 1.00 78.19 209 ALA A N 1
ATOM 1580 C CA . ALA A 1 209 ? -21.699 -3.943 21.133 1.00 78.19 209 ALA A CA 1
ATOM 1581 C C . ALA A 1 209 ? -20.630 -3.243 21.982 1.00 78.19 209 ALA A C 1
ATOM 1583 O O . ALA A 1 209 ? -19.963 -3.871 22.806 1.00 78.19 209 ALA A O 1
ATOM 1584 N N . MET A 1 210 ? -20.504 -1.924 21.833 1.00 77.25 210 MET A N 1
ATOM 1585 C CA . MET A 1 210 ? -19.557 -1.138 22.618 1.00 77.25 210 MET A CA 1
ATOM 1586 C C . MET A 1 210 ? -19.952 -1.020 24.088 1.00 77.25 210 MET A C 1
ATOM 1588 O O . MET A 1 210 ? -19.076 -1.034 24.955 1.00 77.25 210 MET A O 1
ATOM 1592 N N . ARG A 1 211 ? -21.253 -0.979 24.396 1.00 79.19 211 ARG A N 1
ATOM 1593 C CA . ARG A 1 211 ? -21.712 -1.052 25.789 1.00 79.19 211 ARG A CA 1
ATOM 1594 C C . ARG A 1 211 ? -21.405 -2.399 26.426 1.00 79.19 211 ARG A C 1
ATOM 1596 O O . ARG A 1 211 ? -20.929 -2.410 27.556 1.00 79.19 211 ARG A O 1
ATOM 1603 N N . MET A 1 212 ? -21.602 -3.507 25.716 1.00 79.00 212 MET A N 1
ATOM 1604 C CA . MET A 1 212 ? -21.216 -4.831 26.217 1.00 79.00 212 MET A CA 1
ATOM 1605 C C . MET A 1 212 ? -19.711 -4.910 26.506 1.00 79.00 212 MET A C 1
ATOM 1607 O O . MET A 1 212 ? -19.320 -5.340 27.588 1.00 79.00 212 MET A O 1
ATOM 1611 N N . LEU A 1 213 ? -18.870 -4.375 25.617 1.00 76.94 213 LEU A N 1
ATOM 1612 C CA . LEU A 1 213 ? -17.424 -4.285 25.855 1.00 76.94 213 LEU A CA 1
ATOM 1613 C C . LEU A 1 213 ? -17.069 -3.411 27.065 1.00 76.94 213 LEU A C 1
ATOM 1615 O O . LEU A 1 213 ? -16.164 -3.754 27.824 1.00 76.94 213 LEU A O 1
ATOM 1619 N N . ALA A 1 214 ? -17.780 -2.301 27.282 1.00 76.75 214 ALA A N 1
ATOM 1620 C CA . ALA A 1 214 ? -17.583 -1.461 28.463 1.00 76.75 214 ALA A CA 1
ATOM 1621 C C . ALA A 1 214 ? -17.891 -2.221 29.759 1.00 76.75 214 ALA A C 1
ATOM 1623 O O . ALA A 1 214 ? -17.153 -2.124 30.737 1.00 76.75 214 ALA A O 1
ATOM 1624 N N . VAL A 1 215 ? -18.966 -3.006 29.758 1.00 77.81 215 VAL A N 1
ATOM 1625 C CA . VAL A 1 215 ? -19.387 -3.828 30.897 1.00 77.81 215 VAL A CA 1
ATOM 1626 C C . VAL A 1 215 ? -18.341 -4.893 31.219 1.00 77.81 215 VAL A C 1
ATOM 1628 O O . VAL A 1 215 ? -17.942 -5.017 32.376 1.00 77.81 215 VAL A O 1
ATOM 1631 N N . GLU A 1 216 ? -17.864 -5.617 30.205 1.00 77.44 216 GLU A N 1
ATOM 1632 C CA . GLU A 1 216 ? -16.804 -6.623 30.347 1.00 77.44 216 GLU A CA 1
ATOM 1633 C C . GLU A 1 216 ? -15.481 -6.011 30.828 1.00 77.44 216 GLU A C 1
ATOM 1635 O O . GLU A 1 216 ? -14.773 -6.607 31.642 1.00 77.44 216 GLU A O 1
ATOM 1640 N N . ALA A 1 217 ? -15.143 -4.804 30.366 1.00 76.69 217 ALA A N 1
ATOM 1641 C CA . ALA A 1 217 ? -13.956 -4.091 30.826 1.00 76.69 217 ALA A CA 1
ATOM 1642 C C . ALA A 1 217 ? -14.046 -3.707 32.312 1.00 76.69 217 ALA A C 1
ATOM 1644 O O . ALA A 1 217 ? -13.087 -3.919 33.054 1.00 76.69 217 ALA A O 1
ATOM 1645 N N . TRP A 1 218 ? -15.196 -3.192 32.758 1.00 76.44 218 TRP A N 1
ATOM 1646 C CA . TRP A 1 218 ? -15.426 -2.804 34.155 1.00 76.44 218 TRP A CA 1
ATOM 1647 C C . TRP A 1 218 ? -15.495 -4.002 35.112 1.00 76.44 218 TRP A C 1
ATOM 1649 O O . TRP A 1 218 ? -15.032 -3.915 36.253 1.00 76.44 218 TRP A O 1
ATOM 1659 N N . ALA A 1 219 ? -16.052 -5.129 34.660 1.00 77.44 219 ALA A N 1
ATOM 1660 C CA . ALA A 1 219 ? -16.047 -6.368 35.431 1.00 77.44 219 ALA A CA 1
ATOM 1661 C C . ALA A 1 219 ? -14.608 -6.828 35.722 1.00 77.44 219 ALA A C 1
ATOM 1663 O O . ALA A 1 219 ? -14.259 -7.080 36.876 1.00 77.44 219 ALA A O 1
ATOM 1664 N N . ASP A 1 220 ? -13.756 -6.844 34.698 1.00 72.81 220 ASP A N 1
ATOM 1665 C CA . ASP A 1 220 ? -12.356 -7.254 34.821 1.00 72.81 220 ASP A CA 1
ATOM 1666 C C . ASP A 1 220 ? -11.480 -6.230 35.552 1.00 72.81 220 ASP A C 1
ATOM 1668 O O . ASP A 1 220 ? -10.482 -6.604 36.165 1.00 72.81 220 ASP A O 1
ATOM 1672 N N . SER A 1 221 ? -11.838 -4.943 35.531 1.00 73.75 221 SER A N 1
ATOM 1673 C CA . SER A 1 221 ? -11.127 -3.913 36.297 1.00 73.75 221 SER A CA 1
ATOM 1674 C C . SER A 1 221 ? -11.457 -3.933 37.796 1.00 73.75 221 SER A C 1
ATOM 1676 O O . SER A 1 221 ? -10.974 -3.073 38.532 1.00 73.75 221 SER A O 1
ATOM 1678 N N . GLY A 1 222 ? -12.308 -4.858 38.255 1.00 80.88 222 GLY A N 1
ATOM 1679 C CA . GLY A 1 222 ? -12.722 -4.966 39.654 1.00 80.88 222 GLY A CA 1
ATOM 1680 C C . GLY A 1 222 ? -13.790 -3.956 40.089 1.00 80.88 222 GLY A C 1
ATOM 1681 O O . GLY A 1 222 ? -14.017 -3.809 41.289 1.00 80.88 222 GLY A O 1
ATOM 1682 N N . ASP A 1 223 ? -14.476 -3.287 39.152 1.00 83.06 223 ASP A N 1
ATOM 1683 C CA . ASP A 1 223 ? -15.610 -2.390 39.441 1.00 83.06 223 ASP A CA 1
ATOM 1684 C C . ASP A 1 223 ? -16.903 -2.860 38.736 1.00 83.06 223 ASP A C 1
ATOM 1686 O O . ASP A 1 223 ? -17.456 -2.188 37.855 1.00 83.06 223 ASP A O 1
ATOM 1690 N N . PRO A 1 224 ? -17.445 -4.031 39.125 1.00 80.38 224 PRO A N 1
ATOM 1691 C CA . PRO A 1 224 ? -18.631 -4.601 38.490 1.00 80.38 224 PRO A CA 1
ATOM 1692 C C . PRO A 1 224 ? -19.889 -3.744 38.692 1.00 80.38 224 PRO A C 1
ATOM 1694 O O . PRO A 1 224 ? -20.825 -3.827 37.898 1.00 80.38 224 PRO A O 1
ATOM 1697 N N . ARG A 1 225 ? -19.936 -2.890 39.728 1.00 84.19 225 ARG A N 1
ATOM 1698 C CA . ARG A 1 225 ? -21.075 -1.985 39.966 1.00 84.19 225 ARG A CA 1
ATOM 1699 C C . ARG A 1 225 ? -21.218 -0.975 38.835 1.00 84.19 225 ARG A C 1
ATOM 1701 O O . ARG A 1 225 ? -22.334 -0.702 38.395 1.00 84.19 225 ARG A O 1
ATOM 1708 N N . ARG A 1 226 ? -20.101 -0.443 38.344 1.00 81.44 226 ARG A N 1
ATOM 1709 C CA . ARG A 1 226 ? -20.094 0.501 37.226 1.00 81.44 226 ARG A CA 1
ATOM 1710 C C . ARG A 1 226 ? -20.505 -0.169 35.918 1.00 81.44 226 ARG A C 1
ATOM 1712 O O . ARG A 1 226 ? -21.340 0.382 35.200 1.00 81.44 226 ARG A O 1
ATOM 1719 N N . GLY A 1 227 ? -20.038 -1.398 35.686 1.00 79.44 227 GLY A N 1
ATOM 1720 C CA . GLY A 1 227 ? -20.520 -2.250 34.595 1.00 79.44 227 GLY A CA 1
ATOM 1721 C C . GLY A 1 227 ? -22.039 -2.459 34.651 1.00 79.44 227 GLY A C 1
ATOM 1722 O O . GLY A 1 227 ? -22.737 -2.215 33.670 1.00 79.44 227 GLY A O 1
ATOM 1723 N N . MET A 1 228 ? -22.589 -2.796 35.821 1.00 81.69 228 MET A N 1
ATOM 1724 C CA . MET A 1 228 ? -24.037 -2.973 36.001 1.00 81.69 228 MET A CA 1
ATOM 1725 C C . MET A 1 228 ? -24.852 -1.702 35.722 1.00 81.69 228 MET A C 1
ATOM 1727 O O . MET A 1 228 ? -25.906 -1.777 35.090 1.00 81.69 228 MET A O 1
ATOM 1731 N N . THR A 1 229 ? -24.365 -0.527 36.131 1.00 83.56 229 THR A N 1
ATOM 1732 C CA . THR A 1 229 ? -25.011 0.756 35.802 1.00 83.56 229 THR A CA 1
ATOM 1733 C C . THR A 1 229 ? -25.071 0.983 34.289 1.00 83.56 229 THR A C 1
ATOM 1735 O O . THR A 1 229 ? -26.078 1.473 33.778 1.00 83.56 229 THR A O 1
ATOM 1738 N N . ARG A 1 230 ? -24.026 0.586 33.550 1.00 76.75 230 ARG A N 1
ATOM 1739 C CA . ARG A 1 230 ? -23.982 0.681 32.080 1.00 76.75 230 ARG A CA 1
ATOM 1740 C C . ARG A 1 230 ? -24.827 -0.389 31.376 1.00 76.75 230 ARG A C 1
ATOM 1742 O O . ARG A 1 230 ? -25.303 -0.124 30.275 1.00 76.75 230 ARG A O 1
ATOM 1749 N N . LEU A 1 231 ? -25.070 -1.541 32.008 1.00 78.88 231 LEU A N 1
ATOM 1750 C CA . LEU A 1 231 ? -26.014 -2.565 31.533 1.00 78.88 231 LEU A CA 1
ATOM 1751 C C . LEU A 1 231 ? -27.480 -2.131 31.652 1.00 78.88 231 LEU A C 1
ATOM 1753 O O . LEU A 1 231 ? -28.300 -2.564 30.847 1.00 78.88 231 LEU A O 1
ATOM 1757 N N . ALA A 1 232 ? -27.837 -1.299 32.636 1.00 82.12 232 ALA A N 1
ATOM 1758 C CA . ALA A 1 232 ? -29.237 -0.978 32.936 1.00 82.12 232 ALA A CA 1
ATOM 1759 C C . ALA A 1 232 ? -30.071 -0.517 31.711 1.00 82.12 232 ALA A C 1
ATOM 1761 O O . ALA A 1 232 ? -31.189 -1.012 31.548 1.00 82.12 232 ALA A O 1
ATOM 1762 N N . PRO A 1 233 ? -29.562 0.330 30.790 1.00 74.69 233 PRO A N 1
ATOM 1763 C CA . PRO A 1 233 ? -30.293 0.707 29.576 1.00 74.69 233 PRO A CA 1
ATOM 1764 C C . PRO A 1 233 ? -30.472 -0.431 28.558 1.00 74.69 233 PRO A C 1
ATOM 1766 O O . PRO A 1 233 ? -31.412 -0.395 27.772 1.00 74.69 233 PRO A O 1
ATOM 1769 N N . LEU A 1 234 ? -29.595 -1.442 28.557 1.00 70.31 234 LEU A N 1
ATOM 1770 C CA . LEU A 1 234 ? -29.738 -2.637 27.711 1.00 70.31 234 LEU A CA 1
ATOM 1771 C C . LEU A 1 234 ? -30.799 -3.594 28.278 1.00 70.31 234 LEU A C 1
ATOM 1773 O O . LEU A 1 234 ? -31.510 -4.272 27.537 1.00 70.31 234 LEU A O 1
ATOM 1777 N N . LEU A 1 235 ? -30.936 -3.622 29.606 1.00 75.25 235 LEU A N 1
ATOM 1778 C CA . LEU A 1 235 ? -31.874 -4.488 30.323 1.00 75.25 235 LEU A CA 1
ATOM 1779 C C . LEU A 1 235 ? -33.314 -3.944 30.347 1.00 75.25 235 LEU A C 1
ATOM 1781 O O . LEU A 1 235 ? -34.249 -4.687 30.663 1.00 75.25 235 LEU A O 1
ATOM 1785 N N . HIS A 1 236 ? -33.522 -2.675 29.994 1.00 70.25 236 HIS A N 1
ATOM 1786 C CA . HIS A 1 236 ? -34.824 -2.011 30.045 1.00 70.25 236 HIS A CA 1
ATOM 1787 C C . HIS A 1 236 ? -35.114 -1.259 28.730 1.00 70.25 236 HIS A C 1
ATOM 1789 O O . HIS A 1 236 ? -34.450 -0.279 28.418 1.00 70.25 236 HIS A O 1
ATOM 1795 N N . GLY A 1 237 ? -36.124 -1.690 27.955 1.00 64.94 237 GLY A N 1
ATOM 1796 C CA . GLY A 1 237 ? -36.595 -0.992 26.740 1.00 64.94 237 GLY A CA 1
ATOM 1797 C C . GLY A 1 237 ? -36.702 -1.871 25.483 1.00 64.94 237 GLY A C 1
ATOM 1798 O O . GLY A 1 237 ? -36.596 -3.095 25.560 1.00 64.94 237 GLY A O 1
ATOM 1799 N N . GLN A 1 238 ? -36.916 -1.247 24.312 1.00 62.75 238 GLN A N 1
ATOM 1800 C CA . GLN A 1 238 ? -37.006 -1.937 23.007 1.00 62.75 238 GLN A CA 1
ATOM 1801 C C . GLN A 1 238 ? -35.740 -2.745 22.658 1.00 62.75 238 GLN A C 1
ATOM 1803 O O . GLN A 1 238 ? -35.851 -3.771 21.991 1.00 62.75 238 GLN A O 1
ATOM 1808 N N . ALA A 1 239 ? -34.566 -2.349 23.163 1.00 58.75 239 ALA A N 1
ATOM 1809 C CA . ALA A 1 239 ? -33.301 -3.067 22.974 1.00 58.75 239 ALA A CA 1
ATOM 1810 C C . ALA A 1 239 ? -33.324 -4.491 23.569 1.00 58.75 239 ALA A C 1
ATOM 1812 O O . ALA A 1 239 ? -32.874 -5.440 22.929 1.00 58.75 239 ALA A O 1
ATOM 1813 N N . ARG A 1 240 ? -33.966 -4.688 24.733 1.00 61.25 240 ARG A N 1
ATOM 1814 C CA . ARG A 1 240 ? -34.133 -6.021 25.345 1.00 61.25 240 ARG A CA 1
ATOM 1815 C C . ARG A 1 240 ? -34.892 -6.984 24.427 1.00 61.25 240 ARG A C 1
ATOM 1817 O O . ARG A 1 240 ? -34.571 -8.166 24.371 1.00 61.25 240 ARG A O 1
ATOM 1824 N N . ALA A 1 241 ? -35.899 -6.488 23.706 1.00 62.22 241 ALA A N 1
ATOM 1825 C CA . ALA A 1 241 ? -36.700 -7.304 22.795 1.00 62.22 241 ALA A CA 1
ATOM 1826 C C . ALA A 1 241 ? -35.932 -7.724 21.528 1.00 62.22 241 ALA A C 1
ATOM 1828 O O . ALA A 1 241 ? -36.297 -8.729 20.920 1.00 62.22 241 ALA A O 1
ATOM 1829 N N . ALA A 1 242 ? -34.894 -6.975 21.140 1.00 59.88 242 ALA A N 1
ATOM 1830 C CA . ALA A 1 242 ? -34.001 -7.324 20.037 1.00 59.88 242 ALA A CA 1
ATOM 1831 C C . ALA A 1 242 ? -32.927 -8.344 20.451 1.00 59.88 242 ALA A C 1
ATOM 1833 O O . ALA A 1 242 ? -32.551 -9.173 19.637 1.00 59.88 242 ALA A O 1
ATOM 1834 N N . HIS A 1 243 ? -32.471 -8.315 21.709 1.00 52.62 243 HIS A N 1
ATOM 1835 C CA . HIS A 1 243 ? -31.410 -9.198 22.216 1.00 52.62 243 HIS A CA 1
ATOM 1836 C C . HIS A 1 243 ? -31.894 -10.589 22.671 1.00 52.62 243 HIS A C 1
ATOM 1838 O O . HIS A 1 243 ? -31.092 -11.498 22.844 1.00 52.62 243 HIS A O 1
ATOM 1844 N N . LEU A 1 244 ? -33.199 -10.752 22.911 1.00 56.03 244 LEU A N 1
ATOM 1845 C CA . LEU A 1 244 ? -33.817 -12.030 23.301 1.00 56.03 244 LEU A CA 1
ATOM 1846 C C . LEU A 1 244 ? -34.342 -12.853 22.106 1.00 56.03 244 LEU A C 1
ATOM 1848 O O . LEU A 1 244 ? -35.029 -13.851 22.323 1.00 56.03 244 LEU A O 1
ATOM 1852 N N . ARG A 1 245 ? -34.075 -12.421 20.869 1.00 53.00 245 ARG A N 1
ATOM 1853 C CA . ARG A 1 245 ? -34.388 -13.152 19.631 1.00 53.00 245 ARG A CA 1
ATOM 1854 C C . ARG A 1 245 ? -33.105 -13.670 19.008 1.00 53.00 245 ARG A C 1
ATOM 1856 O O . ARG A 1 245 ? -33.172 -14.780 18.444 1.00 53.00 245 ARG A O 1
#

Secondary structure (DSSP, 8-state):
----SSHHHHHHHHHHHHHHHHHHHHHHHHHHHHHHHHHHHHHHHHHTT-HHHHHHHHHHHHHHSPPPHHHHHHHHHHHHHH-HHHHHHHHHHHHHTT---HHHHHHHHHHHHTTT-HHHHHHHHHHHHHHSTTS---HHHHHHHHHHHHHTT-HHHHHHHHHTS-HHHHHT-HHHHHHHHHHHHHHS-HHHHHHHHHHHHHH-TT-HHHHHHHHHHHHHTT-HHHHHHHHHHHHSSHHHHHHT-